Protein AF-D7LEY0-F1 (afdb_monomer)

Sequence (201 aa):
MKTLQQHVSEDVSTISQRNTRQKTSLNNLENSLPIPVDLIVEILSRLSVKSIARCRCVSKLWTSVLRRPDFTELFLTRSLARPQILVAYQTNGEFFFSSWPQPRSLEVNSSPVSINHLKRLPFSGPCKILGLVQGLVCLIDRRFLNGRTRTVPVICNPSTGESLSLSTMKTRRCNVISFFGYDPIEKQYKILSMSRPRYEI

Organism: Arabidopsis lyrata subsp. lyrata (NCBI:txid81972)

Nearest PDB structures (foldseek):
  1mol-assembly2_B  TM=5.873E-01  e=4.687E+00  Dioscoreophyllum cumminsii
  5lc6-assembly1_A  TM=5.569E-01  e=6.236E+00  Dioscoreophyllum cumminsii
  8jz1-assembly1_B  TM=5.298E-01  e=6.991E+00  Dioscoreophyllum cumminsii

InterPro domains:
  IPR001810 F-box domain [PF00646] (35-72)
  IPR001810 F-box domain [SM00256] (35-75)
  IPR013187 F-box associated beta-propeller, type 3 [PF08268] (85-197)
  IPR017451 F-box associated beta-propeller domain [TIGR01640] (133-196)
  IPR036047 F-box-like domain superfamily [SSF81383] (35-108)

Foldseek 3Di:
DDDDDDDDDDDDDDDDDDPPDPPDDPDPPDPDDDDDLVVLLVVLLPDAPVVLVVQCVVDPSSVVSSPDPVSVVSSLVVVVVFDKDWDWDDDPQKIWIKIWGDDPDPPVDDDPTDIDGFDMAHAPDDKDFQDADSQKTWIWGWDQDPNDTWTWIKIARRRVRDIDTDDIDPDDDFDKRKHWDADPVVRDIDIDIDTDDDDDD

Mean predicted aligned error: 13.9 Å

pLDDT: mean 74.33, std 19.72, range [28.12, 95.75]

Structure (mmCIF, N/CA/C/O backbone):
data_AF-D7LEY0-F1
#
_entry.id   AF-D7LEY0-F1
#
loop_
_atom_site.group_PDB
_atom_site.id
_atom_site.type_symbol
_atom_site.label_atom_id
_atom_site.label_alt_id
_atom_site.label_comp_id
_atom_site.label_asym_id
_atom_site.label_entity_id
_atom_site.label_seq_id
_atom_site.pdbx_PDB_ins_code
_atom_site.Cartn_x
_atom_site.Cartn_y
_atom_site.Cartn_z
_atom_site.occupancy
_atom_site.B_iso_or_equiv
_atom_site.auth_seq_id
_atom_site.auth_comp_id
_atom_site.auth_asym_id
_atom_site.auth_atom_id
_atom_site.pdbx_PDB_model_num
ATOM 1 N N . MET A 1 1 ? 29.281 -40.870 14.182 1.00 37.69 1 MET A N 1
ATOM 2 C CA . MET A 1 1 ? 29.320 -41.472 15.533 1.00 37.69 1 MET A CA 1
ATOM 3 C C . MET A 1 1 ? 30.746 -41.439 16.058 1.00 37.69 1 MET A C 1
ATOM 5 O O . MET A 1 1 ? 31.567 -42.197 15.561 1.00 37.69 1 MET A O 1
ATOM 9 N N . LYS A 1 2 ? 31.030 -40.545 17.009 1.00 32.81 2 LYS A N 1
ATOM 10 C CA . LYS A 1 2 ? 31.865 -40.760 18.205 1.00 32.81 2 LYS A CA 1
ATOM 11 C C . LYS A 1 2 ? 31.915 -39.441 18.978 1.00 32.81 2 LYS A C 1
ATOM 13 O O . LYS A 1 2 ? 32.363 -38.418 18.476 1.00 32.81 2 LYS A O 1
ATOM 18 N N . THR A 1 3 ? 31.320 -39.513 20.153 1.00 28.98 3 THR A N 1
ATOM 19 C CA . THR A 1 3 ? 31.181 -38.522 21.213 1.00 28.98 3 THR A CA 1
ATOM 20 C C . THR A 1 3 ? 32.475 -38.463 22.019 1.00 28.98 3 THR A C 1
ATOM 22 O O . THR A 1 3 ? 33.075 -39.509 22.252 1.00 28.98 3 THR A O 1
ATOM 25 N N . LEU A 1 4 ? 32.843 -37.290 22.535 1.00 31.25 4 LEU A N 1
ATOM 26 C CA . LEU A 1 4 ? 33.534 -37.214 23.822 1.00 31.25 4 LEU A CA 1
ATOM 27 C C . LEU A 1 4 ? 33.176 -35.896 24.519 1.00 31.25 4 LEU A C 1
ATOM 29 O O . LEU A 1 4 ? 33.514 -34.812 24.054 1.00 31.25 4 LEU A O 1
ATOM 33 N N . GLN A 1 5 ? 32.418 -36.032 25.604 1.00 28.12 5 GLN A N 1
ATOM 34 C CA . GLN A 1 5 ? 32.175 -35.007 26.613 1.00 28.12 5 GLN A CA 1
ATOM 35 C C . GLN A 1 5 ? 33.376 -34.945 27.562 1.00 28.12 5 GLN A C 1
ATOM 37 O O . GLN A 1 5 ? 33.968 -35.982 27.860 1.00 28.12 5 GLN A O 1
ATOM 42 N N . GLN A 1 6 ? 33.642 -33.768 28.127 1.00 31.19 6 GLN A N 1
ATOM 43 C CA . GLN A 1 6 ? 34.261 -33.653 29.444 1.00 31.19 6 GLN A CA 1
ATOM 44 C C . GLN A 1 6 ? 33.471 -32.671 30.322 1.00 31.19 6 GLN A C 1
ATOM 46 O O . GLN A 1 6 ? 33.060 -31.598 29.884 1.00 31.19 6 GLN A O 1
ATOM 51 N N . HIS A 1 7 ? 33.237 -33.161 31.540 1.00 29.42 7 HIS A N 1
ATOM 52 C CA . HIS A 1 7 ? 32.621 -32.588 32.742 1.00 29.42 7 HIS A CA 1
ATOM 53 C C . HIS A 1 7 ? 33.302 -31.266 33.175 1.00 29.42 7 HIS A C 1
ATOM 55 O O . HIS A 1 7 ? 34.512 -31.152 33.025 1.00 29.42 7 HIS A O 1
ATOM 61 N N . VAL A 1 8 ? 32.576 -30.191 33.525 1.00 28.39 8 VAL A N 1
ATOM 62 C CA . VAL A 1 8 ? 31.951 -29.809 34.828 1.00 28.39 8 VAL A CA 1
ATOM 63 C C . VAL A 1 8 ? 32.940 -29.403 35.934 1.00 28.39 8 VAL A C 1
ATOM 65 O O . VAL A 1 8 ? 33.713 -30.225 36.407 1.00 28.39 8 VAL A O 1
ATOM 68 N N . SER A 1 9 ? 32.783 -28.161 36.410 1.00 28.53 9 SER A N 1
ATOM 69 C CA . SER A 1 9 ? 32.752 -27.763 37.833 1.00 28.53 9 SER A CA 1
ATOM 70 C C . SER A 1 9 ? 31.949 -26.449 37.891 1.00 28.53 9 SER A C 1
ATOM 72 O O . SER A 1 9 ? 32.319 -25.486 37.228 1.00 28.53 9 SER A O 1
ATOM 74 N N . GLU A 1 10 ? 30.663 -26.499 38.245 1.00 29.03 10 GLU A N 1
ATOM 75 C CA . GLU A 1 10 ? 30.107 -26.128 39.561 1.00 29.03 10 GLU A CA 1
ATOM 76 C C . GLU A 1 10 ? 30.577 -24.767 40.084 1.00 29.03 10 GLU A C 1
ATOM 78 O O . GLU A 1 10 ? 31.673 -24.649 40.618 1.00 29.03 10 GLU A O 1
ATOM 83 N N . ASP A 1 11 ? 29.685 -23.775 39.993 1.00 29.30 11 ASP A N 1
ATOM 84 C CA . ASP A 1 11 ? 29.551 -22.779 41.050 1.00 29.30 11 ASP A CA 1
ATOM 85 C C . ASP A 1 11 ? 28.067 -22.461 41.273 1.00 29.30 11 ASP A C 1
ATOM 87 O O . ASP A 1 11 ? 27.306 -22.125 40.359 1.00 29.30 11 ASP A O 1
ATOM 91 N N . VAL A 1 12 ? 27.652 -22.669 42.518 1.00 33.19 12 VAL A N 1
ATOM 92 C CA . VAL A 1 12 ? 26.296 -22.527 43.035 1.00 33.19 12 VAL A CA 1
ATOM 93 C C . VAL A 1 12 ? 26.113 -21.091 43.510 1.00 33.19 12 VAL A C 1
ATOM 95 O O . VAL A 1 12 ? 26.845 -20.621 44.372 1.00 33.19 12 VAL A O 1
ATOM 98 N N . SER A 1 13 ? 25.072 -20.407 43.041 1.00 32.16 13 SER A N 1
ATOM 99 C CA . SER A 1 13 ? 24.440 -19.353 43.843 1.00 32.16 13 SER A CA 1
ATOM 100 C C . SER A 1 13 ? 22.944 -19.251 43.558 1.00 32.16 13 SER A C 1
ATOM 102 O O . SER A 1 13 ? 22.453 -18.697 42.578 1.00 32.16 13 SER A O 1
ATOM 104 N N . THR A 1 14 ? 22.224 -19.853 44.490 1.00 34.34 14 THR A N 1
ATOM 105 C CA . THR A 1 14 ? 20.804 -19.755 44.788 1.00 34.34 14 THR A CA 1
ATOM 106 C C . THR A 1 14 ? 20.373 -18.303 44.992 1.00 34.34 14 THR A C 1
ATOM 108 O O . THR A 1 14 ? 20.781 -17.713 45.984 1.00 34.34 14 THR A O 1
ATOM 111 N N . ILE A 1 15 ? 19.463 -17.760 44.172 1.00 35.16 15 ILE A N 1
ATOM 112 C CA . ILE A 1 15 ? 18.470 -16.783 44.658 1.00 35.16 15 ILE A CA 1
ATOM 113 C C . ILE A 1 15 ? 17.096 -17.097 44.063 1.00 35.16 15 ILE A C 1
ATOM 115 O O . ILE A 1 15 ? 16.812 -16.946 42.877 1.00 35.16 15 ILE A O 1
ATOM 119 N N . SER A 1 16 ? 16.238 -17.547 44.969 1.00 34.91 16 SER A N 1
ATOM 120 C CA . SER A 1 16 ? 14.794 -17.654 44.865 1.00 34.91 16 SER A CA 1
ATOM 121 C C . SER A 1 16 ? 14.131 -16.328 44.478 1.00 34.91 16 SER A C 1
ATOM 123 O O . SER A 1 16 ? 14.459 -15.305 45.067 1.00 34.91 16 SER A O 1
ATOM 125 N N . GLN A 1 17 ? 13.070 -16.364 43.672 1.00 35.94 17 GLN A N 1
ATOM 126 C CA . GLN A 1 17 ? 11.711 -16.134 44.185 1.00 35.94 17 GLN A CA 1
ATOM 127 C C . GLN A 1 17 ? 10.652 -16.251 43.084 1.00 35.94 17 GLN A C 1
ATOM 129 O O . GLN A 1 17 ? 10.801 -15.814 41.947 1.00 35.94 17 GLN A O 1
ATOM 134 N N . ARG A 1 18 ? 9.558 -16.897 43.485 1.00 34.41 18 ARG A N 1
ATOM 135 C CA . ARG A 1 18 ? 8.310 -17.101 42.756 1.00 34.41 18 ARG A CA 1
ATOM 136 C C . A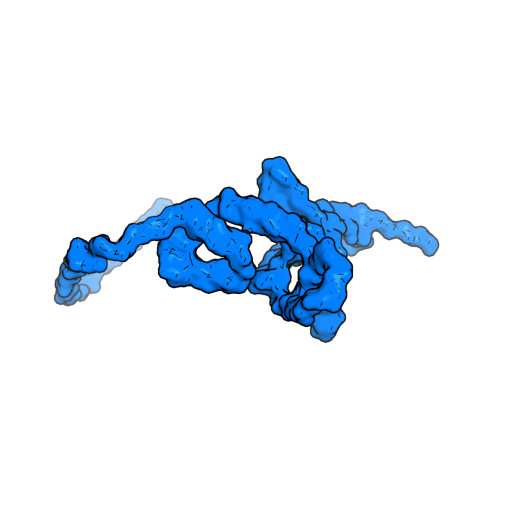RG A 1 18 ? 7.743 -15.764 42.272 1.00 34.41 18 ARG A C 1
ATOM 138 O O . ARG A 1 18 ? 7.343 -14.946 43.094 1.00 34.41 18 ARG A O 1
ATOM 145 N N . ASN A 1 19 ? 7.563 -15.603 40.963 1.00 34.31 19 ASN A N 1
ATOM 146 C CA . ASN A 1 19 ? 6.615 -14.614 40.453 1.00 34.31 19 ASN A CA 1
ATOM 147 C C . ASN A 1 19 ? 5.198 -15.173 40.599 1.00 34.31 19 ASN A C 1
ATOM 149 O O . ASN A 1 19 ? 4.645 -15.827 39.715 1.00 34.31 19 ASN A O 1
ATOM 153 N N . THR A 1 20 ? 4.637 -14.940 41.782 1.00 37.72 20 THR A N 1
ATOM 154 C CA . THR A 1 20 ? 3.225 -15.123 42.089 1.00 37.72 20 THR A CA 1
ATOM 155 C C . THR A 1 20 ? 2.396 -14.315 41.098 1.00 37.72 20 THR A C 1
ATOM 157 O O . THR A 1 20 ? 2.544 -13.102 40.967 1.00 37.72 20 THR A O 1
ATOM 160 N N . ARG A 1 21 ? 1.501 -15.010 40.397 1.00 50.09 21 ARG A N 1
ATOM 161 C CA . ARG A 1 21 ? 0.460 -14.442 39.542 1.00 50.09 21 ARG A CA 1
ATOM 162 C C . ARG A 1 21 ? -0.378 -13.480 40.392 1.00 50.09 21 ARG A C 1
ATOM 164 O O . ARG A 1 21 ? -1.215 -13.927 41.174 1.00 50.09 21 ARG A O 1
ATOM 171 N N . GLN A 1 22 ? -0.157 -12.172 40.269 1.00 37.47 22 GLN A N 1
ATOM 172 C CA . GLN A 1 22 ? -1.063 -11.196 40.865 1.00 37.47 22 GLN A CA 1
ATOM 173 C C . GLN A 1 22 ? -2.402 -11.281 40.127 1.00 37.47 22 GLN A C 1
ATOM 175 O O . GLN A 1 22 ? -2.551 -10.835 38.991 1.00 37.47 22 GLN A O 1
ATOM 180 N N . LYS A 1 23 ? -3.378 -11.910 40.787 1.00 43.50 23 LYS A N 1
ATOM 181 C CA . LYS A 1 23 ? -4.803 -11.724 40.523 1.00 43.50 23 LYS A CA 1
ATOM 182 C C . LYS A 1 23 ? -5.091 -10.255 40.826 1.00 43.50 23 LYS A C 1
ATOM 184 O O . LYS A 1 23 ? -5.233 -9.875 41.986 1.00 43.50 23 LYS A O 1
ATOM 189 N N . THR A 1 24 ? -5.101 -9.412 39.800 1.00 41.72 24 THR A N 1
ATOM 190 C CA . THR A 1 24 ? -5.603 -8.049 39.945 1.00 41.72 24 THR A CA 1
ATOM 191 C C . THR A 1 24 ? -7.087 -8.154 40.286 1.00 41.72 24 THR A C 1
ATOM 193 O O . THR A 1 24 ? -7.872 -8.712 39.523 1.00 41.72 24 THR A O 1
ATOM 196 N N . SER A 1 25 ? -7.411 -7.703 41.495 1.00 37.62 25 SER A N 1
ATOM 197 C CA . SER A 1 25 ? -8.747 -7.546 42.065 1.00 37.62 25 SER A CA 1
ATOM 198 C C . SER A 1 25 ? -9.766 -7.048 41.028 1.00 37.62 25 SER A C 1
ATOM 200 O O . SER A 1 25 ? -9.609 -5.971 40.453 1.00 37.62 25 SER A O 1
ATOM 202 N N . LEU A 1 26 ? -10.803 -7.855 40.794 1.00 47.31 26 LEU A N 1
ATOM 203 C CA . LEU A 1 26 ? -11.953 -7.595 39.924 1.00 47.31 26 LEU A CA 1
ATOM 204 C C . LEU A 1 26 ? -12.995 -6.701 40.619 1.00 47.31 26 LEU A C 1
ATOM 206 O O . LEU A 1 26 ? -14.159 -7.059 40.648 1.00 47.31 26 LEU A O 1
ATOM 210 N N . ASN A 1 27 ? -12.620 -5.556 41.193 1.00 42.72 27 ASN A N 1
ATOM 211 C CA . ASN A 1 27 ? -13.582 -4.764 41.982 1.00 42.72 27 ASN A CA 1
ATOM 212 C C . ASN A 1 27 ? -13.762 -3.308 41.510 1.00 42.72 27 ASN A C 1
ATOM 214 O O . ASN A 1 27 ? -14.190 -2.480 42.297 1.00 42.72 27 ASN A O 1
ATOM 218 N N . ASN A 1 28 ? -13.471 -2.976 40.243 1.00 44.56 28 ASN A N 1
ATOM 219 C CA . ASN A 1 28 ? -13.733 -1.631 39.683 1.00 44.56 28 ASN A CA 1
ATOM 220 C C . ASN A 1 28 ? -14.295 -1.635 38.238 1.00 44.56 28 ASN A C 1
ATOM 222 O O . ASN A 1 28 ? -14.180 -0.639 37.528 1.00 44.56 28 ASN A O 1
ATOM 226 N N . LEU A 1 29 ? -14.899 -2.737 37.772 1.00 49.03 29 LEU A N 1
ATOM 227 C CA . LEU A 1 29 ? -15.457 -2.863 36.410 1.00 49.03 29 LEU A CA 1
ATOM 228 C C . LEU A 1 29 ? -16.988 -3.012 36.417 1.00 49.03 29 LEU A C 1
ATOM 230 O O . LEU A 1 29 ? -17.522 -3.867 35.725 1.00 49.03 29 LEU A O 1
ATOM 234 N N . GLU A 1 30 ? -17.712 -2.215 37.202 1.00 49.03 30 GLU A N 1
ATOM 235 C CA . GLU A 1 30 ? -19.182 -2.340 37.257 1.00 49.03 30 GLU A CA 1
ATOM 236 C C . GLU A 1 30 ? -19.965 -1.248 36.518 1.00 49.03 30 GLU A C 1
ATOM 238 O O . GLU A 1 30 ? -21.183 -1.274 36.563 1.00 49.03 30 GLU A O 1
ATOM 243 N N . ASN A 1 31 ? -19.334 -0.339 35.759 1.00 52.50 31 ASN A N 1
ATOM 244 C CA . ASN A 1 31 ? -20.087 0.719 35.051 1.00 52.50 31 ASN A CA 1
ATOM 245 C C . ASN A 1 31 ? -19.679 0.991 33.592 1.00 52.50 31 ASN A C 1
ATOM 247 O O . ASN A 1 31 ? -20.030 2.025 33.032 1.00 52.50 31 ASN A O 1
ATOM 251 N N . SER A 1 32 ? -18.969 0.076 32.933 1.00 61.44 32 SER A N 1
ATOM 252 C CA . SER A 1 32 ? -18.705 0.186 31.492 1.00 61.44 32 SER A CA 1
ATOM 253 C C . SER A 1 32 ? -19.126 -1.103 30.809 1.00 61.44 32 SER A C 1
ATOM 255 O O . SER A 1 32 ? -18.377 -2.081 30.788 1.00 61.44 32 SER A O 1
ATOM 257 N N . LEU A 1 33 ? -20.351 -1.120 30.274 1.00 70.88 33 LEU A N 1
ATOM 258 C CA . LEU A 1 33 ? -20.733 -2.149 29.314 1.00 70.88 33 LEU A CA 1
ATOM 259 C C . LEU A 1 33 ? -19.740 -2.072 28.143 1.00 70.88 33 LEU A C 1
ATOM 261 O O . LEU A 1 33 ? -19.572 -0.997 27.557 1.00 70.88 33 LEU A O 1
ATOM 265 N N . PRO A 1 34 ? -19.048 -3.171 27.802 1.00 81.50 34 PRO A N 1
ATOM 266 C CA . PRO A 1 34 ? -18.087 -3.151 26.715 1.00 81.50 34 PRO A CA 1
ATOM 267 C C . PRO A 1 34 ? -18.810 -2.824 25.406 1.00 81.50 34 PRO A C 1
ATOM 269 O O . PRO A 1 34 ? -19.849 -3.408 25.101 1.00 81.50 34 PRO A O 1
ATOM 272 N N . ILE A 1 35 ? -18.249 -1.896 24.626 1.00 86.00 35 ILE A N 1
ATOM 273 C CA . ILE A 1 35 ? -18.780 -1.536 23.305 1.00 86.00 35 ILE A CA 1
ATOM 274 C C . ILE A 1 35 ? -18.901 -2.822 22.464 1.00 86.00 35 ILE A C 1
ATOM 276 O O . ILE A 1 35 ? -17.892 -3.519 22.298 1.00 86.00 35 ILE A O 1
ATOM 280 N N . PRO A 1 36 ? -20.091 -3.136 21.916 1.00 92.81 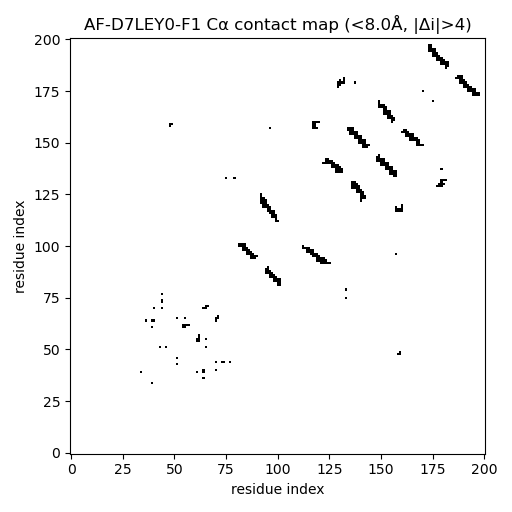36 PRO A N 1
ATOM 281 C CA . PRO A 1 36 ? -20.277 -4.267 21.017 1.00 92.81 36 PRO A CA 1
ATOM 282 C C . PRO A 1 36 ? -19.264 -4.271 19.869 1.00 92.81 36 PRO A C 1
ATOM 284 O O . PRO A 1 36 ? -18.936 -3.228 19.298 1.00 92.81 36 PRO A O 1
ATOM 287 N N . VAL A 1 37 ? -18.785 -5.460 19.496 1.00 93.25 37 VAL A N 1
ATOM 288 C CA . VAL A 1 37 ? -17.756 -5.623 18.455 1.00 93.25 37 VAL A CA 1
ATOM 289 C C . VAL A 1 37 ? -18.193 -5.018 17.120 1.00 93.25 37 VAL A C 1
ATOM 291 O O . VAL A 1 37 ? -17.372 -4.406 16.437 1.00 93.25 37 VAL A O 1
ATOM 294 N N . ASP A 1 38 ? -19.475 -5.121 16.777 1.00 92.50 38 ASP A N 1
ATOM 295 C CA . ASP A 1 38 ? -20.017 -4.586 15.524 1.00 92.50 38 ASP A CA 1
ATOM 296 C C . ASP A 1 38 ? -19.939 -3.056 15.472 1.00 92.50 38 ASP A C 1
ATOM 298 O O . ASP A 1 38 ? -19.585 -2.485 14.440 1.00 92.50 38 ASP A O 1
ATOM 302 N N . LEU A 1 39 ? -20.142 -2.382 16.611 1.00 93.75 39 LEU A N 1
ATOM 303 C CA . LEU A 1 39 ? -19.953 -0.934 16.709 1.00 93.75 39 LEU A CA 1
ATOM 304 C C . LEU A 1 39 ? -18.474 -0.554 16.595 1.00 93.75 39 LEU A C 1
ATOM 306 O O . LEU A 1 39 ? -18.146 0.441 15.953 1.00 93.75 39 LEU A O 1
ATOM 310 N N . ILE A 1 40 ? -17.558 -1.355 17.152 1.00 94.50 40 ILE A N 1
ATOM 311 C CA . ILE A 1 40 ? -16.112 -1.141 16.972 1.00 94.50 40 ILE A CA 1
ATOM 312 C C . ILE A 1 40 ? -15.741 -1.251 15.486 1.00 94.50 40 ILE A C 1
ATOM 314 O O . ILE A 1 40 ? -15.018 -0.394 14.974 1.00 94.50 40 ILE A O 1
ATOM 318 N N . VAL A 1 41 ? -16.250 -2.269 14.781 1.00 95.25 41 VAL A N 1
ATOM 319 C CA . VAL A 1 41 ? -16.064 -2.442 13.329 1.00 95.25 41 VAL A CA 1
ATOM 320 C C . VAL A 1 41 ? -16.606 -1.231 12.571 1.00 95.25 41 VAL A C 1
ATOM 322 O O . VAL A 1 41 ? -15.908 -0.675 11.717 1.00 95.25 41 VAL A O 1
ATOM 325 N N . GLU A 1 42 ? -17.816 -0.778 12.901 1.00 94.00 42 GLU A N 1
ATOM 326 C CA . GLU A 1 42 ? -18.433 0.369 12.247 1.00 94.00 42 GLU A CA 1
ATOM 327 C C . GLU A 1 42 ? -17.609 1.647 12.446 1.00 94.00 42 GLU A C 1
ATOM 329 O O . GLU A 1 42 ? -17.287 2.317 11.459 1.00 94.00 42 GLU A O 1
ATOM 334 N N . ILE A 1 43 ? -17.210 1.948 13.686 1.00 93.62 43 ILE A N 1
ATOM 335 C CA . ILE A 1 43 ? -16.374 3.105 14.028 1.00 93.62 43 ILE A CA 1
ATOM 336 C C . ILE A 1 43 ? -15.064 3.045 13.241 1.00 93.62 43 ILE A C 1
ATOM 338 O O . ILE A 1 43 ? -14.746 3.971 12.494 1.00 93.62 43 ILE A O 1
ATOM 342 N N . LEU A 1 44 ? -14.327 1.937 13.351 1.00 94.19 44 LEU A N 1
ATOM 343 C CA . LEU A 1 44 ? -13.027 1.764 12.703 1.00 94.19 44 LEU A CA 1
ATOM 344 C C . LEU A 1 44 ? -13.111 1.881 11.179 1.00 94.19 44 LEU A C 1
ATOM 346 O O . LEU A 1 44 ? -12.234 2.482 10.564 1.00 94.19 44 LEU A O 1
ATOM 350 N N . SER A 1 45 ? -14.177 1.367 10.561 1.00 92.00 45 SER A N 1
ATOM 351 C CA . SER A 1 45 ? -14.351 1.392 9.101 1.00 92.00 45 SER A CA 1
ATOM 352 C C . SER A 1 45 ? -14.606 2.793 8.518 1.00 92.00 45 SER A C 1
ATOM 354 O O . SER A 1 45 ? -14.502 2.988 7.303 1.00 92.00 45 SER A O 1
ATOM 356 N N . ARG A 1 46 ? -14.941 3.774 9.368 1.00 89.25 46 ARG A N 1
ATOM 357 C CA . ARG A 1 46 ? -15.139 5.185 8.991 1.00 89.25 46 ARG A CA 1
ATOM 358 C C . ARG A 1 46 ? -13.871 6.029 9.166 1.00 89.25 46 ARG A C 1
ATOM 360 O O . ARG A 1 46 ? -13.834 7.168 8.707 1.00 89.25 46 ARG A O 1
ATOM 367 N N . LEU A 1 47 ? -12.836 5.493 9.813 1.00 89.44 47 LEU A N 1
ATOM 368 C CA . LEU A 1 47 ? -11.601 6.215 10.105 1.00 89.44 47 LEU A CA 1
ATOM 369 C C . LEU A 1 47 ? -10.609 6.198 8.933 1.00 89.44 47 LEU A C 1
ATOM 371 O O . LEU A 1 47 ? -10.626 5.324 8.069 1.00 89.44 47 LEU A O 1
ATOM 375 N N . SER A 1 48 ? -9.688 7.166 8.932 1.00 84.88 48 SER A N 1
ATOM 376 C CA . SER A 1 48 ? -8.540 7.162 8.018 1.00 84.88 48 SER A CA 1
ATOM 377 C C . SER A 1 48 ? -7.556 6.032 8.355 1.00 84.88 48 SER A C 1
ATOM 379 O O . SER A 1 48 ? -7.455 5.613 9.510 1.00 84.88 48 SER A O 1
ATOM 381 N N . VAL A 1 49 ? -6.740 5.608 7.382 1.00 84.12 49 VAL A N 1
ATOM 382 C CA . VAL A 1 49 ? -5.679 4.597 7.589 1.00 84.12 49 VAL A CA 1
ATOM 383 C C . VAL A 1 49 ? -4.721 4.998 8.723 1.00 84.12 49 VAL A C 1
ATOM 385 O O . VAL A 1 49 ? -4.338 4.163 9.540 1.00 84.12 49 VAL A O 1
ATOM 388 N N . LYS A 1 50 ? -4.375 6.291 8.830 1.00 83.88 50 LYS A N 1
ATOM 389 C CA . LYS A 1 50 ? -3.505 6.814 9.901 1.00 83.88 50 LYS A CA 1
ATOM 390 C C . LYS A 1 50 ? -4.153 6.671 11.279 1.00 83.88 50 LYS A C 1
ATOM 392 O O . LYS A 1 50 ? -3.486 6.277 12.234 1.00 83.88 50 LYS A O 1
ATOM 397 N N . SER A 1 51 ? -5.445 6.977 11.384 1.00 90.19 51 SER A N 1
ATOM 398 C CA . SER A 1 51 ? -6.203 6.825 12.629 1.00 90.19 51 SER A CA 1
ATOM 399 C C . SER A 1 51 ? -6.326 5.350 13.016 1.00 90.19 51 SER A C 1
ATOM 401 O O . SER A 1 51 ? -6.041 5.000 14.157 1.00 90.19 51 SER A O 1
ATOM 403 N N . ILE A 1 52 ? -6.632 4.474 12.053 1.00 91.56 52 ILE A N 1
ATOM 404 C CA . IL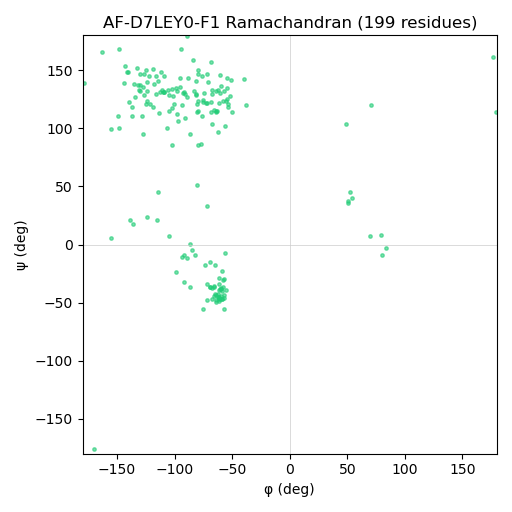E A 1 52 ? -6.686 3.017 12.247 1.00 91.56 52 ILE A CA 1
ATOM 405 C C . ILE A 1 52 ? -5.354 2.472 12.776 1.00 91.56 52 ILE A C 1
ATOM 407 O O . ILE A 1 52 ? -5.339 1.674 13.714 1.00 91.56 52 ILE A O 1
ATOM 411 N N . ALA A 1 53 ? -4.225 2.927 12.227 1.00 88.81 53 ALA A N 1
ATOM 412 C CA . ALA A 1 53 ? -2.909 2.508 12.701 1.00 88.81 53 ALA A CA 1
ATOM 413 C C . ALA A 1 53 ? -2.694 2.847 14.188 1.00 88.81 53 ALA A C 1
ATOM 415 O O . ALA A 1 53 ? -2.186 2.011 14.933 1.00 88.81 53 ALA A O 1
ATOM 416 N N . ARG A 1 54 ? -3.143 4.028 14.639 1.00 93.06 54 ARG A N 1
ATOM 417 C CA . ARG A 1 54 ? -3.098 4.437 16.056 1.00 93.06 54 ARG A CA 1
ATOM 418 C C . ARG A 1 54 ? -4.067 3.632 16.924 1.00 93.06 54 ARG A C 1
ATOM 420 O O . ARG A 1 54 ? -3.720 3.273 18.044 1.00 93.06 54 ARG A O 1
ATOM 427 N N . CYS A 1 55 ? -5.245 3.292 16.398 1.00 94.19 55 CYS A N 1
ATOM 428 C CA . CYS A 1 55 ? -6.254 2.490 17.095 1.00 94.19 55 CYS A CA 1
ATOM 429 C C . CYS A 1 55 ? -5.752 1.100 17.518 1.00 94.19 55 CYS A C 1
ATOM 431 O O . CYS A 1 55 ? -6.266 0.531 18.480 1.00 94.19 55 CYS A O 1
ATOM 433 N N . ARG A 1 56 ? -4.707 0.567 16.869 1.00 92.44 56 ARG A N 1
ATOM 434 C CA . ARG A 1 56 ? -4.040 -0.673 17.305 1.00 92.44 56 ARG A CA 1
ATOM 435 C C . ARG A 1 56 ? -3.496 -0.566 18.737 1.00 92.44 56 ARG A C 1
ATOM 437 O O . ARG A 1 56 ? -3.481 -1.556 19.463 1.00 92.44 56 ARG A O 1
ATOM 444 N N . CYS A 1 57 ? -3.108 0.626 19.179 1.00 94.44 57 CYS A N 1
ATOM 445 C CA . CYS A 1 57 ? -2.571 0.845 20.521 1.00 94.44 57 CYS A CA 1
ATOM 446 C C . CYS A 1 57 ? -3.652 0.992 21.605 1.00 94.44 57 CYS A C 1
ATOM 448 O O . CYS A 1 57 ? -3.312 1.009 22.781 1.00 94.44 57 CYS A O 1
ATOM 450 N N . VAL A 1 58 ? -4.937 1.097 21.237 1.00 93.00 58 VAL A N 1
ATOM 451 C CA . VAL A 1 58 ? -6.029 1.367 22.191 1.00 93.00 58 VAL A CA 1
ATOM 452 C C . VAL A 1 58 ? -6.324 0.152 23.071 1.00 93.00 58 VAL A C 1
ATOM 454 O O . VAL A 1 58 ? -6.452 0.279 24.283 1.00 93.00 58 VAL A O 1
ATOM 457 N N . SER A 1 59 ? -6.453 -1.039 22.477 1.00 93.31 59 SER A N 1
ATOM 458 C CA . SER A 1 59 ? -6.678 -2.280 23.227 1.00 93.31 59 SER A CA 1
ATOM 459 C C . SER A 1 59 ? -6.384 -3.531 22.393 1.00 93.31 59 SER A C 1
ATOM 461 O O . SER A 1 59 ? -6.319 -3.491 21.159 1.00 93.31 59 SER A O 1
ATOM 463 N N . LYS A 1 60 ? -6.278 -4.685 23.071 1.00 93.12 60 LYS A N 1
ATOM 464 C CA . LYS A 1 60 ? -6.161 -6.001 22.417 1.00 93.12 60 LYS A CA 1
ATOM 465 C C . LYS A 1 60 ? -7.368 -6.313 21.527 1.00 93.12 60 LYS A C 1
ATOM 467 O O . LYS A 1 60 ? -7.181 -6.871 20.449 1.00 93.12 60 LYS A O 1
ATOM 472 N N . LEU A 1 61 ? -8.577 -5.924 21.949 1.00 93.62 61 LEU A N 1
ATOM 473 C CA . LEU A 1 61 ? -9.807 -6.136 21.181 1.00 93.62 61 LEU A CA 1
ATOM 474 C C . LEU A 1 61 ? -9.775 -5.358 19.863 1.00 93.62 61 LEU A C 1
ATOM 476 O O . LEU A 1 61 ? -9.981 -5.943 18.806 1.00 93.62 61 LEU A O 1
ATOM 480 N N . TRP A 1 62 ? -9.434 -4.069 19.908 1.00 94.94 62 TRP A N 1
ATOM 481 C CA . TRP A 1 62 ? -9.346 -3.227 18.712 1.00 94.94 62 TRP A CA 1
ATOM 482 C C . TRP A 1 62 ? -8.269 -3.735 17.746 1.00 94.94 62 TRP A C 1
ATOM 484 O O . TRP A 1 62 ? -8.511 -3.850 16.548 1.00 94.94 62 TRP A O 1
ATOM 494 N N . THR A 1 63 ? -7.106 -4.137 18.267 1.00 95.50 63 THR A N 1
ATOM 495 C CA . THR A 1 63 ? -6.065 -4.792 17.460 1.00 95.50 63 THR A CA 1
ATOM 496 C C . THR A 1 63 ? -6.539 -6.109 16.836 1.00 95.50 63 THR A C 1
ATOM 498 O O . THR A 1 63 ? -6.183 -6.390 15.693 1.00 95.50 63 THR A O 1
ATOM 501 N N . SER A 1 64 ? -7.318 -6.919 17.558 1.00 95.44 64 SER A N 1
ATOM 502 C CA . SER A 1 64 ? -7.895 -8.162 17.029 1.00 95.44 64 SER A CA 1
ATOM 503 C C . SER A 1 64 ? -8.873 -7.874 15.889 1.00 95.44 64 SER A C 1
ATOM 505 O O . SER A 1 64 ? -8.739 -8.447 14.811 1.00 95.44 64 SER A O 1
ATOM 507 N N . VAL A 1 65 ? -9.784 -6.911 16.082 1.00 95.75 65 VAL A N 1
ATOM 508 C CA . VAL A 1 65 ? -10.762 -6.498 15.065 1.00 95.75 65 VAL A CA 1
ATOM 509 C C . VAL A 1 65 ? -10.071 -6.042 13.779 1.00 95.75 65 VAL A C 1
ATOM 511 O O . VAL A 1 65 ? -10.420 -6.507 12.699 1.00 95.75 65 VAL A O 1
ATOM 514 N N . LEU A 1 66 ? -9.034 -5.209 13.897 1.00 95.12 66 LEU A N 1
ATOM 515 C CA . LEU A 1 66 ? -8.271 -4.693 12.756 1.00 95.12 66 LEU A CA 1
ATOM 516 C C . LEU A 1 66 ? -7.501 -5.760 11.966 1.00 95.12 66 LEU A C 1
ATOM 518 O O . LEU A 1 66 ? -7.081 -5.489 10.845 1.00 95.12 66 LEU A O 1
ATOM 522 N N . ARG A 1 67 ? -7.281 -6.950 12.536 1.00 93.94 67 ARG A N 1
ATOM 523 C CA . ARG A 1 67 ? -6.614 -8.071 11.855 1.00 93.94 67 ARG A CA 1
ATOM 524 C C . ARG A 1 67 ? -7.584 -9.009 11.147 1.00 93.94 67 ARG A C 1
ATOM 526 O O . ARG A 1 67 ? -7.125 -9.906 10.442 1.00 93.94 67 ARG A O 1
ATOM 533 N N . ARG A 1 68 ? -8.896 -8.851 11.343 1.00 94.75 68 ARG A N 1
ATOM 534 C CA . ARG A 1 68 ? -9.864 -9.755 10.729 1.00 94.75 68 ARG A CA 1
ATOM 535 C C . ARG A 1 68 ? -9.945 -9.524 9.206 1.00 94.75 68 ARG A C 1
ATOM 537 O O . ARG A 1 68 ? -9.940 -8.369 8.758 1.00 94.75 68 ARG A O 1
ATOM 544 N N . PRO A 1 69 ? -10.052 -10.594 8.397 1.00 91.56 69 PRO A N 1
ATOM 545 C CA . PRO A 1 69 ? -10.208 -10.471 6.948 1.00 91.56 69 PRO A CA 1
ATOM 546 C C . PRO A 1 69 ? -11.476 -9.718 6.526 1.00 91.56 69 PRO A C 1
ATOM 548 O O . PRO A 1 69 ? -11.428 -8.912 5.604 1.00 91.56 69 PRO A O 1
ATOM 551 N N . ASP A 1 70 ? -12.589 -9.923 7.230 1.00 93.12 70 ASP A N 1
ATOM 552 C CA . ASP A 1 70 ? -13.873 -9.277 6.940 1.00 93.12 70 ASP A CA 1
ATOM 553 C C . ASP A 1 70 ? -13.846 -7.762 7.197 1.00 93.12 70 ASP A C 1
ATOM 555 O O . ASP A 1 70 ? -14.380 -6.992 6.402 1.00 93.12 70 ASP A O 1
ATOM 559 N N . PHE A 1 71 ? -13.142 -7.306 8.240 1.00 94.44 71 PHE A N 1
ATOM 560 C CA . PHE A 1 71 ? -12.869 -5.880 8.434 1.00 94.44 71 PHE A CA 1
ATOM 561 C C . PHE A 1 71 ? -12.084 -5.301 7.250 1.00 94.44 71 PHE A C 1
ATOM 563 O O . PHE A 1 71 ? -12.407 -4.217 6.763 1.00 94.44 71 PHE A O 1
ATOM 570 N N . THR A 1 72 ? -11.063 -6.024 6.779 1.00 90.62 72 THR A N 1
ATOM 571 C CA . THR A 1 72 ? -10.239 -5.594 5.638 1.00 90.62 72 THR A CA 1
ATOM 572 C C . THR A 1 72 ? -11.085 -5.458 4.373 1.00 90.62 72 THR A C 1
ATOM 574 O O . THR A 1 72 ? -11.015 -4.435 3.694 1.00 90.62 72 THR A O 1
ATOM 577 N N . GLU A 1 73 ? -11.928 -6.446 4.087 1.00 90.81 73 GLU A N 1
ATOM 578 C CA . GLU A 1 73 ? -12.829 -6.448 2.933 1.00 90.81 73 GLU A CA 1
ATOM 579 C C . GLU A 1 73 ? -13.876 -5.329 3.016 1.00 90.81 73 GLU A C 1
ATOM 581 O O . GLU A 1 73 ? -14.074 -4.589 2.047 1.00 90.81 73 GLU A O 1
ATOM 586 N N . LEU A 1 74 ? -14.480 -5.123 4.191 1.00 93.00 74 LEU A N 1
ATOM 587 C CA . LEU A 1 74 ? -15.413 -4.025 4.442 1.00 93.00 74 LEU A CA 1
ATOM 588 C C . LEU A 1 74 ? -14.737 -2.663 4.241 1.00 93.00 74 LEU A C 1
ATOM 590 O O . LEU A 1 74 ? -15.284 -1.780 3.577 1.00 93.00 74 LEU A O 1
ATOM 594 N N . PHE A 1 75 ? -13.540 -2.482 4.802 1.00 90.44 75 PHE A N 1
ATOM 595 C CA . PHE A 1 75 ? -12.779 -1.244 4.676 1.00 90.44 75 PHE A CA 1
ATOM 596 C C . PHE A 1 75 ? -12.414 -0.957 3.214 1.00 90.44 75 PHE A C 1
ATOM 598 O O . PHE A 1 75 ? -12.626 0.163 2.742 1.00 90.44 75 PHE A O 1
ATOM 605 N N . LEU A 1 76 ? -11.934 -1.966 2.478 1.00 87.56 76 LEU A N 1
ATOM 606 C CA . LEU A 1 76 ? -11.627 -1.856 1.050 1.00 87.56 76 LEU A CA 1
ATOM 607 C C . LEU A 1 76 ? -12.876 -1.519 0.235 1.00 87.56 76 LEU A C 1
ATOM 609 O O . LEU A 1 76 ? -12.842 -0.570 -0.542 1.00 87.56 76 LEU A O 1
ATOM 613 N N . THR A 1 77 ? -13.994 -2.206 0.468 1.00 90.31 77 THR A N 1
ATOM 614 C CA . THR A 1 77 ? -15.271 -1.952 -0.221 1.00 90.31 77 THR A CA 1
ATOM 615 C C . THR A 1 77 ? -15.746 -0.515 -0.003 1.00 90.31 77 THR A C 1
ATOM 617 O O . THR A 1 77 ? -16.061 0.201 -0.956 1.00 90.31 77 THR A O 1
ATOM 620 N N . ARG A 1 78 ? -15.724 -0.030 1.247 1.00 88.38 78 ARG A N 1
ATOM 621 C CA . ARG A 1 78 ? -16.092 1.361 1.567 1.00 88.38 78 ARG A CA 1
ATOM 622 C C . ARG A 1 78 ? -15.118 2.374 0.961 1.00 88.38 78 ARG A C 1
ATOM 624 O O . ARG A 1 78 ? -15.543 3.468 0.590 1.00 88.38 78 ARG A O 1
ATOM 631 N N . SER A 1 79 ? -13.830 2.039 0.896 1.00 84.12 79 SER A N 1
ATOM 632 C CA . SER A 1 79 ? -12.807 2.879 0.273 1.00 84.12 79 SER A CA 1
ATOM 633 C C . SER A 1 79 ? -13.014 2.978 -1.239 1.00 84.12 79 SER A C 1
ATOM 635 O O . SER A 1 79 ? -13.061 4.083 -1.764 1.00 84.12 79 SER A O 1
ATOM 637 N N . LEU A 1 80 ? -13.242 1.851 -1.923 1.00 84.25 80 LEU A N 1
ATOM 638 C CA . LEU A 1 80 ? -13.506 1.791 -3.366 1.00 84.25 80 LEU A CA 1
ATOM 639 C C . LEU A 1 80 ? -14.775 2.548 -3.756 1.00 84.25 80 LEU A C 1
ATOM 641 O O . LEU A 1 80 ? -14.808 3.189 -4.802 1.00 84.25 80 LEU A O 1
ATOM 645 N N . ALA A 1 81 ? -15.791 2.547 -2.890 1.00 87.19 81 ALA A N 1
ATOM 646 C CA . ALA A 1 81 ? -16.982 3.352 -3.113 1.00 87.19 81 ALA A CA 1
ATOM 647 C C . ALA A 1 81 ? -16.665 4.858 -3.159 1.00 87.19 81 ALA A C 1
ATOM 649 O O . ALA A 1 81 ? -17.398 5.597 -3.811 1.00 87.19 81 ALA A O 1
ATOM 650 N N . ARG A 1 82 ? -15.612 5.332 -2.469 1.00 82.75 82 ARG A N 1
ATOM 651 C CA . ARG A 1 82 ? -15.166 6.739 -2.383 1.00 82.75 82 ARG A CA 1
ATOM 652 C C . ARG A 1 82 ? -13.949 6.977 -3.289 1.00 82.75 82 ARG A C 1
ATOM 654 O O . ARG A 1 82 ? -12.821 6.925 -2.792 1.00 82.75 82 ARG A O 1
ATOM 661 N N . PRO A 1 83 ? -14.146 7.267 -4.588 1.00 78.19 83 PRO A N 1
ATOM 662 C CA . PRO A 1 83 ? -13.028 7.467 -5.495 1.00 78.19 83 PRO A CA 1
ATOM 663 C C . PRO A 1 83 ? -12.137 8.622 -5.024 1.00 78.19 83 PRO A C 1
ATOM 665 O O . PRO A 1 83 ? -12.603 9.678 -4.586 1.00 78.19 83 PRO A O 1
ATOM 668 N N . GLN A 1 84 ? -10.831 8.387 -5.095 1.00 80.69 84 GLN A N 1
ATOM 669 C CA . GLN A 1 84 ? -9.800 9.384 -4.851 1.00 80.69 84 GLN A CA 1
ATOM 670 C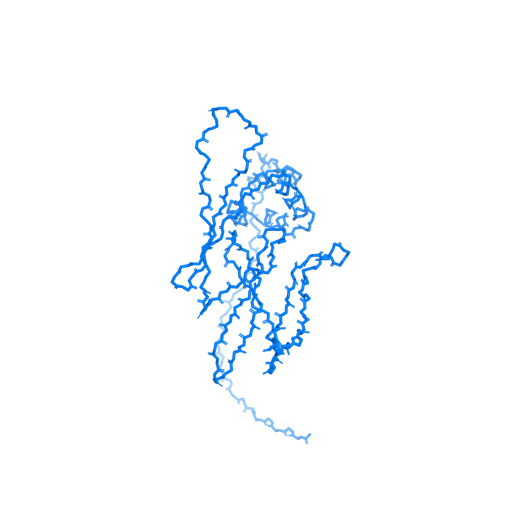 C . GLN A 1 84 ? -8.901 9.455 -6.076 1.00 80.69 84 GLN A C 1
ATOM 672 O O . GLN A 1 84 ? -8.540 8.432 -6.656 1.00 80.69 84 GLN A O 1
ATOM 677 N N . ILE A 1 85 ? -8.509 10.668 -6.432 1.00 84.12 85 ILE A N 1
ATOM 678 C CA . ILE A 1 85 ? -7.474 10.917 -7.423 1.00 84.12 85 ILE A CA 1
ATOM 679 C C . ILE A 1 85 ? -6.135 10.728 -6.717 1.00 84.12 85 ILE A C 1
ATOM 681 O O . ILE A 1 85 ? -5.858 11.407 -5.729 1.00 84.12 85 ILE A O 1
ATOM 685 N N . LEU A 1 86 ? -5.310 9.805 -7.210 1.00 84.81 86 LEU A N 1
ATOM 686 C CA . LEU A 1 86 ? -3.926 9.656 -6.773 1.00 84.81 86 LEU A CA 1
ATOM 687 C C . LEU A 1 86 ? -3.013 10.314 -7.805 1.00 84.81 86 LEU A C 1
ATOM 689 O O . LEU A 1 86 ? -2.981 9.906 -8.963 1.00 84.81 86 LEU A O 1
ATOM 693 N N . VAL A 1 87 ? -2.241 11.298 -7.363 1.00 85.25 87 VAL A N 1
ATOM 694 C CA . VAL A 1 87 ? -1.180 11.919 -8.150 1.00 85.25 87 VAL A CA 1
ATOM 695 C C . VAL A 1 87 ? 0.146 11.335 -7.691 1.00 85.25 87 VAL A C 1
ATOM 697 O O . VAL A 1 87 ? 0.453 11.330 -6.498 1.00 85.25 87 VAL A O 1
ATOM 700 N N . ALA A 1 88 ? 0.926 10.844 -8.648 1.00 85.19 88 ALA A N 1
ATOM 701 C CA . ALA A 1 88 ? 2.271 10.346 -8.425 1.00 85.19 88 ALA A CA 1
ATOM 702 C C . ALA A 1 88 ? 3.241 11.095 -9.336 1.00 85.19 88 ALA A C 1
ATOM 704 O O . ALA A 1 88 ? 2.986 11.230 -10.533 1.00 85.19 88 ALA A O 1
ATOM 705 N N . TYR A 1 89 ? 4.352 11.566 -8.782 1.00 84.06 89 TYR A N 1
ATOM 706 C CA . TYR A 1 89 ? 5.404 12.223 -9.552 1.00 84.06 89 TYR A CA 1
ATOM 707 C C . TYR A 1 89 ? 6.782 11.865 -8.998 1.00 84.06 89 TYR A C 1
ATOM 709 O O . TYR A 1 89 ? 6.929 11.529 -7.821 1.00 84.06 89 TYR A O 1
ATOM 717 N N . GLN A 1 90 ? 7.788 11.924 -9.869 1.00 82.38 90 GLN A N 1
ATOM 718 C CA . GLN A 1 90 ? 9.178 11.653 -9.527 1.00 82.38 90 GLN A CA 1
ATOM 719 C C . GLN A 1 90 ? 9.982 12.952 -9.577 1.00 82.38 90 GLN A C 1
ATOM 721 O O . GLN A 1 90 ? 9.921 13.675 -10.568 1.00 82.38 90 GLN A O 1
ATOM 726 N N . THR A 1 91 ? 10.759 13.233 -8.533 1.00 82.50 91 THR A N 1
ATOM 727 C CA . THR A 1 91 ? 11.748 14.320 -8.535 1.00 82.50 91 THR A CA 1
ATOM 728 C C . THR A 1 91 ? 12.982 13.907 -7.739 1.00 82.50 91 THR A C 1
ATOM 730 O O . THR A 1 91 ? 12.859 13.241 -6.714 1.00 82.50 91 THR A O 1
ATOM 733 N N . ASN A 1 92 ? 14.178 14.241 -8.233 1.00 80.50 92 ASN A N 1
ATOM 734 C CA . ASN A 1 92 ? 15.466 13.914 -7.602 1.00 80.50 92 ASN A CA 1
ATOM 735 C C . ASN A 1 92 ? 15.632 12.429 -7.204 1.00 80.50 92 ASN A C 1
ATOM 737 O O . ASN A 1 92 ? 16.218 12.115 -6.174 1.00 80.50 92 ASN A O 1
ATOM 741 N N . GLY A 1 93 ? 15.089 11.502 -8.003 1.00 74.38 93 GLY A N 1
ATOM 742 C CA . GLY A 1 93 ? 15.119 10.060 -7.714 1.00 74.38 93 GLY A CA 1
ATOM 743 C C . GLY A 1 93 ? 14.057 9.582 -6.714 1.00 74.38 93 GLY A C 1
ATOM 744 O O . GLY A 1 93 ? 13.819 8.385 -6.600 1.00 74.38 93 GLY A O 1
ATOM 745 N N . GLU A 1 94 ? 13.333 10.480 -6.053 1.00 78.00 94 GLU A N 1
ATOM 746 C CA . GLU A 1 94 ? 12.288 10.131 -5.091 1.00 78.00 94 GLU A CA 1
ATOM 747 C C . GLU A 1 94 ? 10.900 10.123 -5.745 1.00 78.00 94 GLU A C 1
ATOM 749 O O . GLU A 1 94 ? 10.592 10.962 -6.596 1.00 78.00 94 GLU A O 1
ATOM 754 N N . PHE A 1 95 ? 10.044 9.185 -5.325 1.00 82.62 95 PHE A N 1
ATOM 755 C CA . PHE A 1 95 ? 8.628 9.177 -5.695 1.00 82.62 95 PHE A CA 1
ATOM 756 C C . PHE A 1 95 ? 7.771 9.793 -4.598 1.00 82.62 95 PHE A C 1
ATOM 758 O O . PHE A 1 95 ? 7.851 9.414 -3.423 1.00 82.62 95 PHE A O 1
ATOM 765 N N . PHE A 1 96 ? 6.898 10.696 -5.026 1.00 83.88 96 PHE A N 1
ATOM 766 C CA . PHE A 1 96 ? 5.926 11.372 -4.188 1.00 83.88 96 PHE A CA 1
ATOM 767 C C . PHE A 1 96 ? 4.525 10.968 -4.605 1.00 83.88 96 PHE A C 1
ATOM 769 O O . PHE A 1 96 ? 4.224 10.838 -5.793 1.00 83.88 96 PHE A O 1
ATOM 776 N N . PHE A 1 97 ? 3.673 10.796 -3.602 1.00 86.25 97 PHE A N 1
ATOM 777 C CA . PHE A 1 97 ? 2.277 10.447 -3.774 1.00 86.25 97 PHE A CA 1
ATOM 778 C C . PHE A 1 97 ? 1.418 11.448 -3.007 1.00 86.25 97 PHE A C 1
ATOM 780 O O . PHE A 1 97 ? 1.691 11.759 -1.846 1.00 86.25 97 PHE A O 1
ATOM 787 N N . SER A 1 98 ? 0.355 11.912 -3.646 1.00 84.69 98 SER A N 1
ATOM 788 C CA . SER A 1 98 ? -0.663 12.762 -3.033 1.00 84.69 98 SER A CA 1
ATOM 789 C C . SER A 1 98 ? -2.030 12.254 -3.455 1.00 84.69 98 SER A C 1
ATOM 791 O O . SER A 1 98 ? -2.208 11.909 -4.622 1.00 84.69 98 SER A O 1
ATOM 793 N N . SER A 1 99 ? -2.992 12.202 -2.533 1.00 83.75 99 SER A N 1
ATOM 794 C CA . SER A 1 99 ? -4.377 11.873 -2.880 1.00 83.75 99 SER A CA 1
ATOM 795 C C . SER A 1 99 ? -5.339 13.023 -2.615 1.00 83.75 99 SER A C 1
ATOM 797 O O . SER A 1 99 ? -5.191 13.773 -1.646 1.00 83.75 99 SER A O 1
ATOM 799 N N . TRP A 1 100 ? -6.341 13.125 -3.486 1.00 82.12 100 TRP A N 1
ATOM 800 C CA . TRP A 1 100 ? -7.457 14.053 -3.374 1.00 82.12 100 TRP A CA 1
ATOM 801 C C . TRP A 1 100 ? -8.787 13.298 -3.473 1.00 82.12 100 TRP A C 1
ATOM 803 O O . TRP A 1 100 ? -8.984 12.535 -4.420 1.00 82.12 100 TRP A O 1
ATOM 813 N N . PRO A 1 101 ? -9.721 13.498 -2.532 1.00 77.88 101 PRO A N 1
ATOM 814 C CA . PRO A 1 101 ? -11.114 13.099 -2.695 1.00 77.88 101 PRO A CA 1
ATOM 815 C C . PRO A 1 101 ? -11.683 13.637 -4.006 1.00 77.88 101 PRO A C 1
ATOM 817 O O . PRO A 1 101 ? -11.600 14.836 -4.268 1.00 77.88 101 PRO A O 1
ATOM 820 N N . GLN A 1 102 ? -12.272 12.763 -4.820 1.00 70.62 102 GLN A N 1
ATOM 821 C CA . GLN A 1 102 ? -13.029 13.219 -5.977 1.00 70.62 102 GLN A CA 1
ATOM 822 C C . GLN A 1 102 ? -14.380 13.770 -5.482 1.00 70.62 102 GLN A C 1
ATOM 824 O O . GLN A 1 102 ? -15.097 13.043 -4.782 1.00 70.62 102 GLN A O 1
ATOM 829 N N . PRO A 1 103 ? -14.746 15.029 -5.799 1.00 65.44 103 PRO A N 1
ATOM 830 C CA . PRO A 1 103 ? -16.046 15.574 -5.425 1.00 65.44 103 PRO A CA 1
ATOM 831 C C . PRO A 1 103 ? -17.154 14.732 -6.058 1.00 65.44 103 PRO A C 1
ATOM 833 O O . PRO A 1 103 ? -17.110 14.436 -7.251 1.00 65.44 103 PRO A O 1
ATOM 836 N N . ARG A 1 104 ? -18.138 14.320 -5.254 1.00 62.19 104 ARG A N 1
ATOM 837 C CA . ARG A 1 104 ? -19.292 13.541 -5.732 1.00 62.19 104 ARG A CA 1
ATOM 838 C C . ARG A 1 104 ? -20.466 14.413 -6.184 1.00 62.19 104 ARG A C 1
ATOM 840 O O . ARG A 1 104 ? -21.376 13.889 -6.814 1.00 62.19 104 ARG A O 1
ATOM 847 N N . SER A 1 105 ? -20.446 15.715 -5.898 1.00 57.81 105 SER A N 1
ATOM 848 C CA . SER A 1 105 ? -21.425 16.683 -6.398 1.00 57.81 105 SER A CA 1
ATOM 849 C C . SER A 1 105 ? -20.738 17.997 -6.775 1.00 57.81 105 SER A C 1
ATOM 851 O O . SER A 1 105 ? -19.742 18.396 -6.172 1.00 57.81 105 SER A O 1
ATOM 853 N N . LEU A 1 106 ? -21.299 18.672 -7.779 1.00 54.66 106 LEU A N 1
ATOM 854 C CA . LEU A 1 106 ? -21.008 20.055 -8.179 1.00 54.66 106 LEU A CA 1
ATOM 855 C C . LEU A 1 106 ? -21.569 21.068 -7.158 1.00 54.66 106 LEU A C 1
ATOM 857 O O . LEU A 1 106 ? -22.023 22.146 -7.529 1.00 54.66 106 LEU A O 1
ATOM 861 N N . GLU A 1 107 ? -21.596 20.733 -5.867 1.00 53.47 107 GLU A N 1
ATOM 862 C CA . GLU A 1 107 ? -22.010 21.701 -4.858 1.00 53.47 107 GLU A CA 1
ATOM 863 C C . GLU A 1 107 ? -20.875 22.694 -4.615 1.00 53.47 107 GLU A C 1
ATOM 865 O O . GLU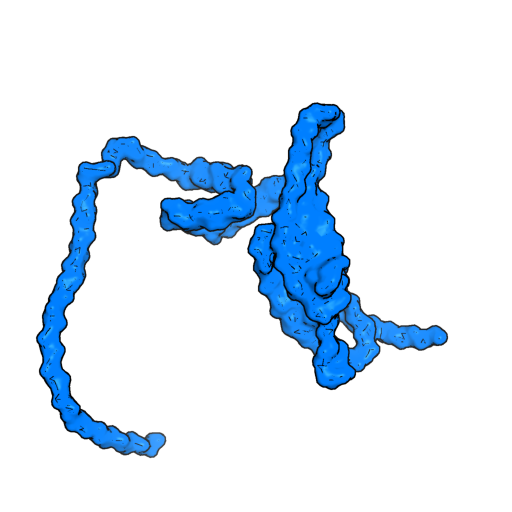 A 1 107 ? -19.819 22.374 -4.062 1.00 53.47 107 GLU A O 1
ATOM 870 N N . VAL A 1 108 ? -21.148 23.920 -5.055 1.00 52.19 108 VAL A N 1
ATOM 871 C CA . VAL A 1 108 ? -20.282 25.106 -5.132 1.00 52.19 108 VA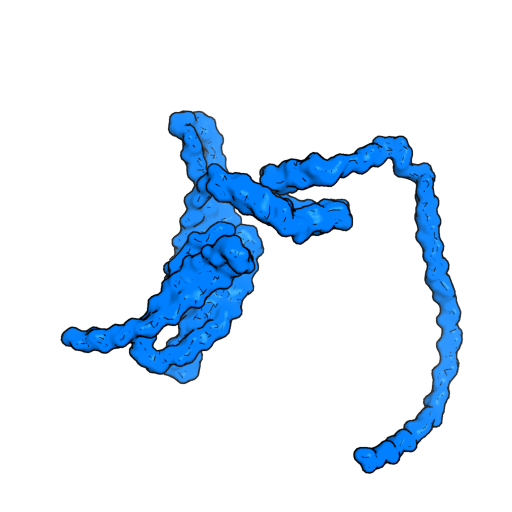L A CA 1
ATOM 872 C C . VAL A 1 108 ? -19.655 25.511 -3.783 1.00 52.19 108 VAL A C 1
ATOM 874 O O . VAL A 1 108 ? -18.745 26.331 -3.750 1.00 52.19 108 VAL A O 1
ATOM 877 N N . ASN A 1 109 ? -20.051 24.877 -2.674 1.00 47.66 109 ASN A N 1
ATOM 878 C CA . ASN A 1 109 ? -19.652 25.245 -1.313 1.00 47.66 109 ASN A CA 1
ATOM 879 C C . ASN A 1 109 ? -18.815 24.172 -0.593 1.00 47.66 109 ASN A C 1
ATOM 881 O O . ASN A 1 109 ? -18.744 24.161 0.637 1.00 47.66 109 ASN A O 1
ATOM 885 N N . SER A 1 110 ? -18.178 23.251 -1.324 1.00 54.44 110 SER A N 1
ATOM 886 C CA . SER A 1 110 ? -17.271 22.284 -0.697 1.00 54.44 110 SER A CA 1
ATOM 887 C C . SER A 1 110 ? -16.063 22.998 -0.076 1.00 54.44 110 SER A C 1
ATOM 889 O O . SER A 1 110 ? -15.234 23.568 -0.784 1.00 54.44 110 SER A O 1
ATOM 891 N N . SER A 1 111 ? -15.968 22.939 1.259 1.00 55.69 111 SER A N 1
ATOM 892 C CA . SER A 1 111 ? -14.777 23.293 2.050 1.00 55.69 111 SER A CA 1
ATOM 893 C C . SER A 1 111 ? -13.498 22.813 1.352 1.00 55.69 111 SER A C 1
ATOM 895 O O . SER A 1 111 ? -13.522 21.704 0.807 1.00 55.69 111 SER A O 1
ATOM 897 N N . PRO A 1 112 ? -12.379 23.573 1.394 1.00 54.22 112 PRO A N 1
ATOM 898 C CA . PRO A 1 112 ? -11.142 23.188 0.723 1.00 54.22 112 PRO A CA 1
ATOM 899 C C . PRO A 1 112 ? -10.783 21.752 1.090 1.00 54.22 112 PRO A C 1
ATOM 901 O O . PRO A 1 112 ? -10.531 21.418 2.251 1.00 54.22 112 PRO A O 1
ATOM 904 N N . VAL A 1 113 ? -10.838 20.885 0.083 1.00 58.56 113 VAL A N 1
ATOM 905 C CA . VAL A 1 113 ? -10.554 19.470 0.246 1.00 58.56 113 VAL A CA 1
ATOM 906 C C . VAL A 1 113 ? -9.067 19.351 0.548 1.00 58.56 113 VAL A C 1
ATOM 908 O O . VAL A 1 113 ? -8.225 19.686 -0.289 1.00 58.56 113 VAL A O 1
ATOM 911 N N . SER A 1 114 ? -8.744 18.908 1.762 1.00 61.12 114 SER A N 1
ATOM 912 C CA . SER A 1 114 ? -7.363 18.803 2.211 1.00 61.12 114 SER A CA 1
ATOM 913 C C . SER A 1 114 ? -6.591 17.780 1.377 1.00 61.12 114 SER A C 1
ATOM 915 O O . SER A 1 114 ? -7.042 16.656 1.139 1.00 61.12 114 SER A O 1
ATOM 917 N N . ILE A 1 115 ? -5.401 18.185 0.930 1.00 61.47 115 ILE A N 1
ATOM 918 C CA . ILE A 1 115 ? -4.456 17.298 0.257 1.00 61.47 115 ILE A CA 1
ATOM 919 C C . ILE A 1 115 ? -3.941 16.300 1.278 1.00 61.47 115 ILE A C 1
ATOM 921 O O . ILE A 1 115 ? -3.312 16.673 2.273 1.00 61.47 115 ILE A O 1
ATOM 925 N N . ASN A 1 116 ? -4.127 15.016 0.999 1.00 68.19 116 ASN A N 1
ATOM 926 C CA . ASN A 1 116 ? -3.439 13.989 1.755 1.00 68.19 116 ASN A CA 1
ATOM 927 C C . ASN A 1 116 ? -2.072 13.759 1.123 1.00 68.19 116 ASN A C 1
ATOM 929 O O . ASN A 1 116 ? -1.928 12.975 0.185 1.00 68.19 116 ASN A O 1
ATOM 933 N N . HIS A 1 117 ? -1.057 14.430 1.666 1.00 71.00 117 HIS A N 1
ATOM 934 C CA . HIS A 1 117 ? 0.329 14.079 1.383 1.00 71.00 117 HIS A CA 1
ATOM 935 C C . HIS A 1 117 ? 0.588 12.664 1.906 1.00 71.00 117 HIS A C 1
ATOM 937 O O . HIS A 1 117 ? 0.489 12.384 3.114 1.00 71.00 117 HIS A O 1
ATOM 943 N N . LEU A 1 118 ? 0.856 11.758 0.972 1.00 75.88 118 LEU A N 1
ATOM 944 C CA . LEU A 1 118 ? 1.180 10.374 1.261 1.00 75.88 118 LEU A CA 1
ATOM 945 C C . LEU A 1 118 ? 2.694 10.224 1.443 1.00 75.88 118 LEU A C 1
ATOM 947 O O . LEU A 1 118 ? 3.457 11.194 1.426 1.00 75.88 118 LEU A O 1
ATOM 951 N N . LYS A 1 119 ? 3.135 9.002 1.733 1.00 73.62 119 LYS A N 1
ATOM 952 C CA . LYS A 1 119 ? 4.535 8.740 2.057 1.00 73.62 119 LYS A CA 1
ATOM 953 C C . LYS A 1 119 ? 5.420 8.844 0.815 1.00 73.62 119 LYS A C 1
ATOM 955 O O . LYS A 1 119 ? 5.030 8.481 -0.291 1.00 73.62 119 LYS A O 1
ATOM 960 N N . ARG A 1 120 ? 6.643 9.312 1.053 1.00 74.56 120 ARG A N 1
ATOM 961 C CA . ARG A 1 120 ? 7.739 9.335 0.087 1.00 74.56 120 ARG A CA 1
ATOM 962 C C . ARG A 1 120 ? 8.410 7.971 0.029 1.00 74.56 120 ARG A C 1
ATOM 964 O O . ARG A 1 120 ? 8.612 7.352 1.074 1.00 74.56 120 ARG A O 1
ATOM 971 N N . LEU A 1 121 ? 8.790 7.544 -1.170 1.00 72.62 121 LEU A N 1
ATOM 972 C CA . LEU A 1 121 ? 9.526 6.302 -1.376 1.00 72.62 121 LEU A CA 1
ATOM 973 C C . LEU A 1 121 ? 10.840 6.581 -2.122 1.00 72.62 121 LEU A C 1
ATOM 975 O O . LEU A 1 121 ? 10.799 7.161 -3.213 1.00 72.62 121 LEU A O 1
ATOM 979 N N . PRO A 1 122 ? 11.997 6.199 -1.548 1.00 67.00 122 PRO A N 1
ATOM 980 C CA . PRO A 1 122 ? 13.285 6.378 -2.201 1.00 67.00 122 PRO A CA 1
ATOM 981 C C . PRO A 1 122 ? 13.454 5.346 -3.320 1.00 67.00 122 PRO A C 1
ATOM 983 O O . PRO A 1 122 ? 13.283 4.146 -3.096 1.00 67.00 122 PRO A O 1
ATOM 986 N N . PHE A 1 123 ? 13.834 5.801 -4.513 1.00 69.62 123 PHE A N 1
ATOM 987 C CA . PHE A 1 123 ? 14.200 4.931 -5.628 1.00 69.62 123 PHE A CA 1
ATOM 988 C C . PHE A 1 123 ? 15.539 5.366 -6.225 1.00 69.62 123 PHE A C 1
ATOM 990 O O . PHE A 1 123 ? 15.898 6.538 -6.220 1.00 69.62 123 PHE A O 1
ATOM 997 N N . SER A 1 124 ? 16.319 4.408 -6.721 1.00 62.72 124 SER A N 1
ATOM 998 C CA . SER A 1 124 ? 17.686 4.678 -7.192 1.00 62.72 124 SER A CA 1
ATOM 999 C C . SER A 1 124 ? 17.758 5.127 -8.658 1.00 62.72 124 SER A C 1
ATOM 1001 O O . SER A 1 124 ? 18.855 5.355 -9.161 1.00 62.72 124 SER A O 1
ATOM 1003 N N . GLY A 1 125 ? 16.629 5.245 -9.367 1.00 66.25 125 GLY A N 1
ATOM 1004 C CA . GLY A 1 125 ? 16.623 5.547 -10.799 1.00 66.25 125 GLY A CA 1
ATOM 1005 C C . GLY A 1 125 ? 15.241 5.869 -11.380 1.00 66.25 125 GLY A C 1
ATOM 1006 O O . GLY A 1 125 ? 14.253 5.948 -10.644 1.00 66.25 125 GLY A O 1
ATOM 1007 N N . PRO A 1 126 ? 15.146 6.070 -12.709 1.00 65.50 126 PRO A N 1
ATOM 1008 C CA . PRO A 1 126 ? 13.873 6.317 -13.377 1.00 65.50 126 PRO A CA 1
ATOM 1009 C C . PRO A 1 126 ? 12.955 5.107 -13.192 1.00 65.50 126 PRO A C 1
ATOM 1011 O O . PRO A 1 126 ? 13.314 3.992 -13.587 1.00 65.50 126 PRO A O 1
ATOM 1014 N N . CYS A 1 127 ? 11.775 5.324 -12.605 1.00 73.56 127 CYS A N 1
ATOM 1015 C CA . CYS A 1 127 ? 10.802 4.252 -12.412 1.00 73.56 127 CYS A CA 1
ATOM 1016 C C . CYS A 1 127 ? 9.563 4.459 -13.275 1.00 73.56 127 CYS A C 1
ATOM 1018 O O . CYS A 1 127 ? 9.141 5.580 -13.546 1.00 73.56 127 CYS A O 1
ATOM 1020 N N . LYS A 1 128 ? 8.957 3.348 -13.692 1.00 81.06 128 LYS A N 1
ATOM 1021 C CA . LYS A 1 128 ? 7.696 3.350 -14.437 1.00 81.06 128 LYS A CA 1
ATOM 1022 C C . LYS A 1 128 ? 6.588 2.769 -13.569 1.00 81.06 128 LYS A C 1
ATOM 1024 O O . LYS A 1 128 ? 6.773 1.694 -13.000 1.00 81.06 128 LYS A O 1
ATOM 1029 N N . ILE A 1 129 ? 5.439 3.441 -13.519 1.00 86.38 129 ILE A N 1
ATOM 1030 C CA . ILE A 1 129 ? 4.224 2.889 -12.911 1.00 86.38 129 ILE A CA 1
ATOM 1031 C C . ILE A 1 129 ? 3.685 1.786 -13.827 1.00 86.38 129 ILE A C 1
ATOM 1033 O O . ILE A 1 129 ? 3.424 2.024 -15.006 1.00 86.38 129 ILE A O 1
ATOM 1037 N N . LEU A 1 130 ? 3.560 0.573 -13.290 1.00 86.88 130 LEU A N 1
ATOM 1038 C CA . LEU A 1 130 ? 2.974 -0.574 -13.985 1.00 86.88 130 LEU A CA 1
ATOM 1039 C C . LEU A 1 130 ? 1.459 -0.631 -13.844 1.00 86.88 130 LEU A C 1
ATOM 1041 O O . LEU A 1 130 ? 0.773 -1.048 -14.771 1.00 86.88 130 LEU A O 1
ATOM 1045 N N . GLY A 1 131 ? 0.949 -0.250 -12.678 1.00 88.25 131 GLY A N 1
ATOM 1046 C CA . GLY A 1 131 ? -0.473 -0.308 -12.392 1.00 88.25 131 GLY A CA 1
ATOM 1047 C C . GLY A 1 131 ? -0.791 0.108 -10.967 1.00 88.25 131 GLY A C 1
ATOM 1048 O O . GLY A 1 131 ? 0.079 0.115 -10.090 1.00 88.25 131 GLY A O 1
ATOM 1049 N N . LEU A 1 132 ? -2.061 0.446 -10.766 1.00 88.38 132 LEU A N 1
ATOM 1050 C CA . LEU A 1 132 ? -2.644 0.783 -9.479 1.00 88.38 132 LEU A CA 1
ATOM 1051 C C . LEU A 1 132 ? -3.792 -0.185 -9.224 1.00 88.38 132 LEU A C 1
ATOM 1053 O O . LEU A 1 132 ? -4.724 -0.257 -10.022 1.00 88.38 132 LEU A O 1
ATOM 1057 N N . VAL A 1 133 ? -3.723 -0.939 -8.131 1.00 89.62 133 VAL A N 1
ATOM 1058 C CA . VAL A 1 133 ? -4.721 -1.963 -7.810 1.00 89.62 133 VAL A CA 1
ATOM 1059 C C . VAL A 1 133 ? -5.057 -1.867 -6.329 1.00 89.62 133 VAL A C 1
ATOM 1061 O O . VAL A 1 133 ? -4.178 -2.018 -5.487 1.00 89.62 133 VAL A O 1
ATOM 1064 N N . GLN A 1 134 ? -6.323 -1.570 -6.013 1.00 87.19 134 GLN A N 1
ATOM 1065 C CA . GLN A 1 134 ? -6.848 -1.483 -4.638 1.00 87.19 134 GLN A CA 1
ATOM 1066 C C . GLN A 1 134 ? -6.010 -0.597 -3.687 1.00 87.19 134 GLN A C 1
ATOM 1068 O O . GLN A 1 134 ? -5.845 -0.891 -2.507 1.00 87.19 134 GLN A O 1
ATOM 1073 N N . GLY A 1 135 ? -5.471 0.513 -4.202 1.00 84.88 135 GLY A N 1
ATOM 1074 C CA . GLY A 1 135 ? -4.647 1.449 -3.427 1.00 84.88 135 GLY A CA 1
ATOM 1075 C C . GLY A 1 135 ? -3.167 1.066 -3.307 1.00 84.88 135 GLY A C 1
ATOM 1076 O O . GLY A 1 135 ? -2.389 1.852 -2.768 1.00 84.88 135 GLY A O 1
ATOM 1077 N N . LEU A 1 136 ? -2.757 -0.088 -3.843 1.00 90.25 136 LEU A N 1
ATOM 1078 C CA . LEU A 1 136 ? -1.353 -0.433 -4.045 1.00 90.25 136 LEU A CA 1
ATOM 1079 C C . LEU A 1 136 ? -0.871 0.064 -5.405 1.00 90.25 136 LEU A C 1
ATOM 1081 O O . LEU A 1 136 ? -1.595 0.007 -6.400 1.00 90.25 136 LEU A O 1
ATOM 1085 N N . VAL A 1 137 ? 0.378 0.512 -5.449 1.00 90.69 137 VAL A N 1
ATOM 1086 C CA . VAL A 1 137 ? 1.055 0.941 -6.672 1.00 90.69 137 VAL A CA 1
ATOM 1087 C C . VAL A 1 137 ? 2.175 -0.043 -6.960 1.00 90.69 137 VAL A C 1
ATOM 1089 O O . VAL A 1 137 ? 2.968 -0.367 -6.079 1.00 90.69 137 VAL A O 1
ATOM 1092 N N . CYS A 1 138 ? 2.257 -0.522 -8.196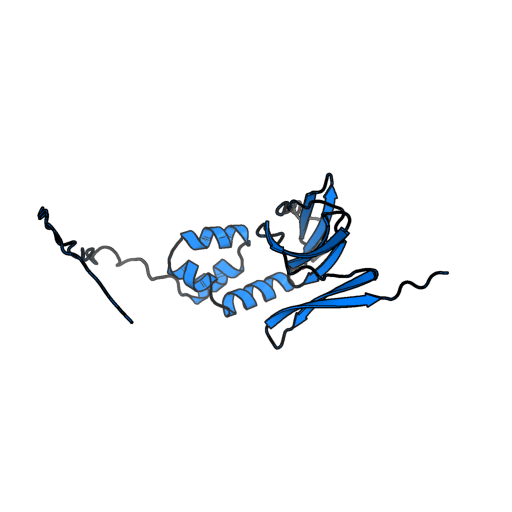 1.00 91.25 138 CYS A N 1
ATOM 1093 C CA . CYS A 1 138 ? 3.398 -1.303 -8.647 1.00 91.25 138 CYS A CA 1
ATOM 1094 C C . CYS A 1 138 ? 4.288 -0.456 -9.554 1.00 91.25 138 CYS A C 1
ATOM 1096 O O . CYS A 1 138 ? 3.824 0.163 -10.514 1.00 91.25 138 CYS A O 1
ATOM 1098 N N . LEU A 1 139 ? 5.576 -0.440 -9.234 1.00 88.06 139 LEU A N 1
ATOM 1099 C CA . LEU A 1 139 ? 6.621 0.307 -9.912 1.00 88.06 139 LEU A CA 1
ATOM 1100 C C . LEU A 1 139 ? 7.660 -0.659 -10.474 1.00 88.06 139 LEU A C 1
ATOM 1102 O O . LEU A 1 139 ? 7.910 -1.722 -9.912 1.00 88.06 139 LEU A O 1
ATOM 1106 N N . ILE A 1 140 ? 8.309 -0.267 -11.562 1.00 84.00 140 ILE A N 1
ATOM 1107 C CA . ILE A 1 140 ? 9.560 -0.877 -12.006 1.00 84.00 140 ILE A CA 1
ATOM 1108 C C . ILE A 1 140 ? 10.706 0.040 -11.620 1.00 84.00 140 ILE A C 1
ATOM 1110 O O . ILE A 1 140 ? 10.800 1.142 -12.152 1.00 84.00 140 ILE A O 1
ATOM 1114 N N . ASP A 1 141 ? 11.597 -0.458 -10.771 1.00 81.00 141 ASP A N 1
ATOM 1115 C CA . ASP A 1 141 ? 12.868 0.172 -10.443 1.00 81.00 141 ASP A CA 1
ATOM 1116 C C . ASP A 1 141 ? 13.976 -0.387 -11.352 1.00 81.00 141 ASP A C 1
ATOM 1118 O O . ASP A 1 141 ? 14.226 -1.600 -11.400 1.00 81.00 141 ASP A O 1
ATOM 1122 N N . ARG A 1 142 ? 14.618 0.499 -12.120 1.00 77.75 142 ARG A N 1
ATOM 1123 C CA . ARG A 1 142 ? 15.742 0.162 -13.000 1.00 77.75 142 ARG A CA 1
ATOM 1124 C C . ARG A 1 142 ? 17.052 0.477 -12.293 1.00 77.75 142 ARG A C 1
ATOM 1126 O O . ARG A 1 142 ? 17.470 1.627 -12.216 1.00 77.75 142 ARG A O 1
ATOM 1133 N N . ARG A 1 143 ? 17.739 -0.575 -11.852 1.00 77.75 143 ARG A N 1
ATOM 1134 C CA . ARG A 1 143 ? 19.029 -0.485 -11.163 1.00 77.75 143 ARG A CA 1
ATOM 1135 C C . ARG A 1 143 ? 20.166 -0.840 -12.110 1.00 77.75 143 ARG A C 1
ATOM 1137 O O . ARG A 1 143 ? 20.098 -1.857 -12.800 1.00 77.75 143 ARG A O 1
ATOM 1144 N N . PHE A 1 144 ? 21.229 -0.046 -12.112 1.00 73.12 144 PHE A N 1
ATOM 1145 C CA . PHE A 1 144 ? 22.465 -0.358 -12.828 1.00 73.12 144 PHE A CA 1
ATOM 1146 C C . PHE A 1 144 ? 23.465 -0.964 -11.844 1.00 73.12 144 PHE A C 1
ATOM 1148 O O . PHE A 1 144 ? 23.911 -0.297 -10.919 1.00 73.12 144 PHE A O 1
ATOM 1155 N N . LEU A 1 145 ? 23.776 -2.249 -12.011 1.00 70.31 145 LEU A N 1
ATOM 1156 C CA . LEU A 1 145 ? 24.699 -2.984 -11.145 1.00 70.31 145 LEU A CA 1
ATOM 1157 C C . LEU A 1 145 ? 25.652 -3.800 -12.020 1.00 70.31 145 LEU A C 1
ATOM 1159 O O . LEU A 1 145 ? 25.202 -4.580 -12.862 1.00 70.31 145 LEU A O 1
ATOM 1163 N N . ASN A 1 146 ? 26.962 -3.641 -11.814 1.00 73.88 146 ASN A N 1
ATOM 1164 C CA . ASN A 1 146 ? 28.023 -4.393 -12.502 1.00 73.88 146 ASN A CA 1
ATOM 1165 C C . ASN A 1 146 ? 27.896 -4.368 -14.040 1.00 73.88 146 ASN A C 1
ATOM 1167 O O . ASN A 1 146 ? 27.954 -5.409 -14.695 1.00 73.88 146 ASN A O 1
ATOM 1171 N N . GLY A 1 147 ? 27.625 -3.192 -14.618 1.00 71.88 147 GLY A N 1
ATOM 1172 C CA . GLY A 1 147 ? 27.459 -3.023 -16.069 1.00 71.88 147 GLY A CA 1
ATOM 1173 C C . GLY A 1 147 ? 26.191 -3.659 -16.659 1.00 71.88 147 GLY A C 1
ATOM 1174 O O . GLY A 1 147 ? 26.033 -3.688 -17.876 1.00 71.88 147 GLY A O 1
ATOM 1175 N N . ARG A 1 148 ? 25.269 -4.172 -15.827 1.00 70.94 148 ARG A N 1
ATOM 1176 C CA . ARG A 1 148 ? 23.971 -4.713 -16.260 1.00 70.94 148 ARG A CA 1
ATOM 1177 C C . ARG A 1 148 ? 22.809 -3.927 -15.664 1.00 70.94 148 ARG A C 1
ATOM 1179 O O . ARG A 1 148 ? 22.779 -3.627 -14.471 1.00 70.94 148 ARG A O 1
ATOM 1186 N N . THR A 1 149 ? 21.798 -3.674 -16.489 1.00 71.75 149 THR A N 1
ATOM 1187 C CA . THR A 1 149 ? 20.513 -3.136 -16.033 1.00 71.75 149 THR A CA 1
ATOM 1188 C C . THR A 1 149 ? 19.661 -4.260 -15.450 1.00 71.75 149 THR A C 1
ATOM 1190 O O . THR A 1 149 ? 19.370 -5.255 -16.115 1.00 71.75 149 THR A O 1
ATOM 1193 N N . ARG A 1 150 ? 19.242 -4.102 -14.197 1.00 76.44 150 ARG A N 1
ATOM 1194 C CA . ARG A 1 150 ? 18.320 -4.989 -13.487 1.00 76.44 150 ARG A CA 1
ATOM 1195 C C . ARG A 1 150 ? 16.993 -4.272 -13.307 1.00 76.44 150 ARG A C 1
ATOM 1197 O O . ARG A 1 150 ? 16.954 -3.127 -12.875 1.00 76.44 150 ARG A O 1
ATOM 1204 N N . THR A 1 151 ? 15.914 -4.962 -13.651 1.00 77.81 151 THR A N 1
ATOM 1205 C CA . THR A 1 151 ? 1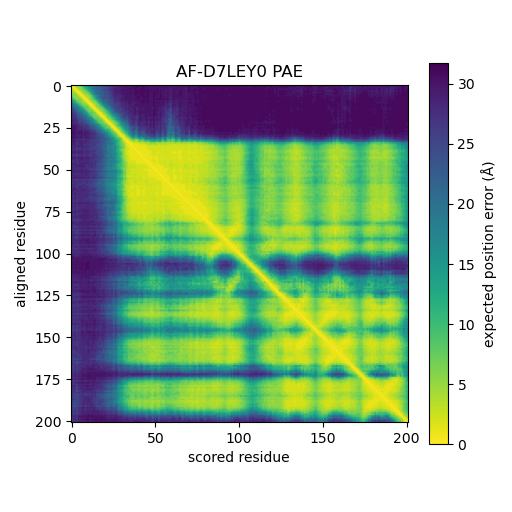4.547 -4.455 -13.515 1.00 77.81 151 THR A CA 1
ATOM 1206 C C . THR A 1 151 ? 13.912 -5.149 -12.319 1.00 77.81 151 THR A C 1
ATOM 1208 O O . THR A 1 151 ? 13.767 -6.374 -12.327 1.00 77.81 151 THR A O 1
ATOM 1211 N N . VAL A 1 152 ? 13.594 -4.385 -11.278 1.00 82.94 152 VAL A N 1
ATOM 1212 C CA . VAL A 1 152 ? 13.030 -4.887 -10.023 1.00 82.94 152 VAL A CA 1
ATOM 1213 C C . VAL A 1 152 ? 11.609 -4.347 -9.886 1.00 82.94 152 VAL A C 1
ATOM 1215 O O . VAL A 1 152 ? 11.441 -3.136 -9.751 1.00 82.94 152 VAL A O 1
ATOM 1218 N N . PRO A 1 153 ? 10.576 -5.202 -9.939 1.00 87.00 153 PRO A N 1
ATOM 1219 C CA . PRO A 1 153 ? 9.232 -4.782 -9.582 1.00 87.00 153 PRO A CA 1
ATOM 1220 C C . PRO A 1 153 ? 9.169 -4.469 -8.086 1.00 87.00 153 PRO A C 1
ATOM 1222 O O . PRO A 1 153 ? 9.640 -5.255 -7.262 1.00 87.00 153 PRO A O 1
ATOM 1225 N N . VAL A 1 154 ? 8.572 -3.337 -7.735 1.00 88.62 154 VAL A N 1
ATOM 1226 C CA . VAL A 1 154 ? 8.350 -2.909 -6.355 1.00 88.62 154 VAL A CA 1
ATOM 1227 C C . VAL A 1 154 ? 6.867 -2.630 -6.183 1.00 88.62 154 VAL A C 1
ATOM 1229 O O . VAL A 1 154 ? 6.304 -1.799 -6.890 1.00 88.62 154 VAL A O 1
ATOM 1232 N N . ILE A 1 155 ? 6.224 -3.334 -5.259 1.00 92.12 155 ILE A N 1
ATOM 1233 C CA . ILE A 1 155 ? 4.853 -3.037 -4.841 1.00 92.12 155 ILE A CA 1
ATOM 1234 C C . ILE A 1 155 ? 4.946 -2.100 -3.648 1.00 92.12 155 ILE A C 1
ATOM 1236 O O . ILE A 1 155 ? 5.696 -2.369 -2.714 1.00 92.12 155 ILE A O 1
ATOM 1240 N N . CYS A 1 156 ? 4.198 -1.009 -3.650 1.00 89.94 156 CYS A N 1
ATOM 1241 C CA . CYS A 1 156 ? 4.157 -0.093 -2.527 1.00 89.94 156 CYS A CA 1
ATOM 1242 C C . CYS A 1 156 ? 2.735 0.294 -2.143 1.00 89.94 156 CYS A C 1
ATOM 1244 O O . CYS A 1 156 ? 1.819 0.316 -2.966 1.00 89.94 156 CYS A O 1
ATOM 1246 N N . ASN A 1 157 ? 2.572 0.606 -0.861 1.00 89.31 157 ASN A N 1
ATOM 1247 C CA . ASN A 1 157 ? 1.373 1.203 -0.305 1.00 89.31 157 ASN A CA 1
ATOM 1248 C C . 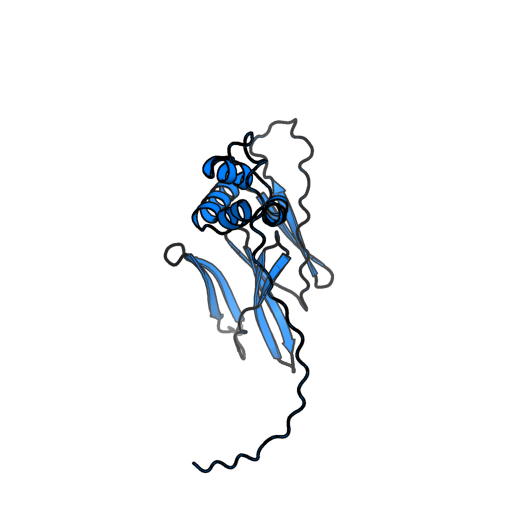ASN A 1 157 ? 1.686 2.671 0.020 1.00 89.31 157 ASN A C 1
ATOM 1250 O O . ASN A 1 157 ? 2.278 2.949 1.065 1.00 89.31 157 ASN A O 1
ATOM 1254 N N . PRO A 1 158 ? 1.290 3.631 -0.833 1.00 85.44 158 PRO A N 1
ATOM 1255 C CA . PRO A 1 158 ? 1.544 5.048 -0.583 1.00 85.44 158 PRO A CA 1
ATOM 1256 C C . PRO A 1 158 ? 0.971 5.544 0.754 1.00 85.44 158 PRO A C 1
ATOM 1258 O O . PRO A 1 158 ? 1.538 6.438 1.383 1.00 85.44 158 PRO A O 1
ATOM 1261 N N . SER A 1 159 ? -0.128 4.943 1.226 1.00 80.94 159 SER A N 1
ATOM 1262 C CA . SER A 1 159 ? -0.798 5.353 2.466 1.00 80.94 159 SER A CA 1
ATOM 1263 C C . SER A 1 159 ? -0.012 4.984 3.724 1.00 80.94 159 SER A C 1
ATOM 1265 O O . SER A 1 159 ? -0.047 5.737 4.700 1.00 80.94 159 SER A O 1
ATOM 1267 N N . THR A 1 160 ? 0.704 3.854 3.716 1.00 82.12 160 THR A N 1
ATOM 1268 C CA . THR A 1 160 ? 1.538 3.414 4.851 1.00 82.12 160 THR A CA 1
ATOM 1269 C C . THR A 1 160 ? 3.018 3.746 4.659 1.00 82.12 160 THR A C 1
ATOM 1271 O O . THR A 1 160 ? 3.736 3.937 5.640 1.00 82.12 160 THR A O 1
ATOM 1274 N N . GLY A 1 161 ? 3.466 3.905 3.412 1.00 82.88 161 GLY A N 1
ATOM 1275 C CA . GLY A 1 161 ? 4.876 4.054 3.047 1.00 82.88 161 GLY A CA 1
ATOM 1276 C C . GLY A 1 161 ? 5.634 2.732 3.021 1.00 82.88 161 GLY A C 1
ATOM 1277 O O . GLY A 1 161 ? 6.854 2.732 2.891 1.00 82.88 161 GLY A O 1
ATOM 1278 N N . GLU A 1 162 ? 4.932 1.610 3.154 1.00 86.56 162 GLU A N 1
ATOM 1279 C CA . GLU A 1 162 ? 5.530 0.287 3.040 1.00 86.56 162 GLU A CA 1
ATOM 1280 C C . GLU A 1 162 ? 5.782 -0.050 1.571 1.00 86.56 162 GLU A C 1
ATOM 1282 O O . GLU A 1 162 ? 5.007 0.311 0.677 1.00 86.56 162 GLU A O 1
ATOM 1287 N N . SER A 1 163 ? 6.875 -0.763 1.320 1.00 88.81 163 SER A N 1
ATOM 1288 C CA . SER A 1 163 ? 7.223 -1.248 -0.009 1.00 88.81 163 SER A CA 1
ATOM 1289 C C . SER A 1 163 ? 7.818 -2.648 0.062 1.00 88.81 163 SER A C 1
ATOM 1291 O O . SER A 1 163 ? 8.466 -3.022 1.037 1.00 88.81 163 SER A O 1
ATOM 1293 N N . LEU A 1 164 ? 7.575 -3.420 -0.988 1.00 90.38 164 LEU A N 1
ATOM 1294 C CA . LEU A 1 164 ? 8.026 -4.787 -1.163 1.00 90.38 164 LEU A CA 1
ATOM 1295 C C . LEU A 1 164 ? 8.710 -4.894 -2.524 1.00 90.38 164 LEU A C 1
ATOM 1297 O O . LEU A 1 164 ? 8.062 -4.806 -3.568 1.00 90.38 164 LEU A O 1
ATOM 1301 N N . SER A 1 165 ? 10.028 -5.085 -2.508 1.00 89.06 165 SER A N 1
ATOM 1302 C CA . SER A 1 165 ? 10.798 -5.392 -3.716 1.00 89.06 165 SER A CA 1
ATOM 1303 C C . SER A 1 165 ? 10.682 -6.877 -4.035 1.00 89.06 165 SER A C 1
ATOM 1305 O O . SER A 1 165 ? 10.930 -7.719 -3.174 1.00 89.06 165 SER A O 1
ATOM 1307 N N . LEU A 1 166 ? 10.325 -7.203 -5.273 1.00 87.31 166 LEU A N 1
ATOM 1308 C CA . LEU A 1 166 ? 10.199 -8.581 -5.732 1.00 87.31 166 LEU A CA 1
ATOM 1309 C C . LEU A 1 166 ? 11.484 -9.076 -6.399 1.00 87.31 166 LEU A C 1
ATOM 1311 O O . LEU A 1 166 ? 12.400 -8.312 -6.717 1.00 87.31 166 LEU A O 1
ATOM 1315 N N . SER A 1 167 ? 11.553 -10.386 -6.633 1.00 81.94 167 SER A N 1
ATOM 1316 C CA . SER A 1 167 ? 12.689 -11.008 -7.306 1.00 81.94 167 SER A CA 1
ATOM 1317 C C . SER A 1 167 ? 12.925 -10.394 -8.688 1.00 81.94 167 SER A C 1
ATOM 1319 O O . SER A 1 167 ? 12.011 -10.276 -9.505 1.00 81.94 167 SER A O 1
ATOM 1321 N N . THR A 1 168 ? 14.180 -10.046 -8.967 1.00 72.56 168 THR A N 1
ATOM 1322 C CA . THR A 1 168 ? 14.588 -9.491 -10.259 1.00 72.56 168 THR A CA 1
ATOM 1323 C C . THR A 1 168 ? 14.457 -10.537 -11.363 1.00 72.56 168 THR A C 1
ATOM 1325 O O . THR A 1 168 ? 15.058 -11.611 -11.271 1.00 72.56 168 THR A O 1
ATOM 1328 N N . MET A 1 169 ? 13.804 -10.192 -12.472 1.00 67.75 169 MET A N 1
ATOM 1329 C CA . MET A 1 169 ? 13.937 -10.990 -13.689 1.00 67.75 169 MET A CA 1
ATOM 1330 C C . MET A 1 169 ? 15.320 -10.767 -14.309 1.00 67.75 169 MET A C 1
ATOM 1332 O O . MET A 1 169 ? 15.706 -9.645 -14.643 1.00 67.75 169 MET A O 1
ATOM 1336 N N . LYS A 1 170 ? 16.087 -11.848 -14.476 1.00 65.31 170 LYS A N 1
ATOM 1337 C CA . LYS A 1 170 ? 17.368 -11.820 -15.192 1.00 65.31 170 LYS A CA 1
ATOM 1338 C C . LYS A 1 170 ? 17.096 -11.849 -16.701 1.00 65.31 170 LYS A C 1
ATOM 1340 O O . LYS A 1 170 ? 17.099 -12.914 -17.303 1.00 65.31 170 LYS A O 1
ATOM 1345 N N . THR A 1 171 ? 16.868 -10.692 -17.317 1.00 62.28 171 THR A N 1
ATOM 1346 C CA . THR A 1 171 ? 16.794 -10.575 -18.786 1.00 62.28 171 THR A CA 1
ATOM 1347 C C . THR A 1 171 ? 18.149 -10.155 -19.352 1.00 62.28 171 THR A C 1
ATOM 1349 O O . THR A 1 171 ? 18.816 -9.290 -18.783 1.00 62.28 171 THR A O 1
ATOM 1352 N N . ARG A 1 172 ? 18.598 -10.794 -20.442 1.00 56.94 172 ARG A N 1
ATOM 1353 C CA . ARG A 1 172 ? 19.893 -10.482 -21.069 1.00 56.94 172 ARG A CA 1
ATOM 1354 C C . ARG A 1 172 ? 19.793 -9.423 -22.172 1.00 56.94 172 ARG A C 1
ATOM 1356 O O . ARG A 1 172 ? 20.760 -8.688 -22.325 1.00 56.94 172 ARG A O 1
ATOM 1363 N N . ARG A 1 173 ? 18.684 -9.335 -22.932 1.00 55.00 173 ARG A N 1
ATOM 1364 C CA . ARG A 1 173 ? 18.583 -8.467 -24.136 1.00 55.00 173 ARG A CA 1
ATOM 1365 C C . ARG A 1 173 ? 17.167 -8.008 -24.552 1.00 55.00 173 ARG A C 1
ATOM 1367 O O . ARG A 1 173 ? 17.040 -7.353 -25.581 1.00 55.00 173 ARG A O 1
ATOM 1374 N N . CYS A 1 174 ? 16.108 -8.290 -23.789 1.00 57.81 174 CYS A N 1
ATOM 1375 C CA . CYS A 1 174 ? 14.729 -8.057 -24.259 1.00 57.81 174 CYS A CA 1
ATOM 1376 C C . CYS A 1 174 ? 14.033 -6.896 -23.539 1.00 57.81 174 CYS A C 1
ATOM 1378 O O . CYS A 1 174 ? 14.210 -6.716 -22.332 1.00 57.81 174 CYS A O 1
ATOM 1380 N N . ASN A 1 175 ? 13.188 -6.157 -24.268 1.00 68.44 175 ASN A N 1
ATOM 1381 C CA . ASN A 1 175 ? 12.232 -5.234 -23.657 1.00 68.44 175 ASN A CA 1
ATOM 1382 C C . ASN A 1 175 ? 11.217 -6.064 -22.865 1.00 68.44 175 ASN A C 1
ATOM 1384 O O . ASN A 1 175 ? 10.497 -6.870 -23.446 1.00 68.44 175 ASN A O 1
ATOM 1388 N N . VAL A 1 176 ? 11.174 -5.903 -21.543 1.00 75.62 176 VAL A N 1
ATOM 1389 C CA . VAL A 1 176 ? 10.174 -6.572 -20.701 1.00 75.62 176 VAL A CA 1
ATOM 1390 C C . VAL A 1 176 ? 8.970 -5.656 -20.565 1.00 75.62 176 VAL A C 1
ATOM 1392 O O . VAL A 1 176 ? 9.115 -4.479 -20.227 1.00 75.62 176 VAL A O 1
ATOM 1395 N N . ILE A 1 177 ? 7.788 -6.203 -20.824 1.00 79.50 177 ILE A N 1
ATOM 1396 C CA . ILE A 1 177 ? 6.527 -5.572 -20.453 1.00 79.50 177 ILE A CA 1
ATOM 1397 C C . ILE A 1 177 ? 5.964 -6.327 -19.269 1.00 79.50 177 ILE A C 1
ATOM 1399 O O . ILE A 1 177 ? 5.915 -7.555 -19.284 1.00 79.50 177 ILE A O 1
ATOM 1403 N N . SER A 1 178 ? 5.542 -5.578 -18.261 1.00 84.88 178 SER A N 1
ATOM 1404 C CA . SER A 1 178 ? 4.947 -6.132 -17.059 1.00 84.88 178 SER A CA 1
ATOM 1405 C C . SER A 1 178 ? 3.575 -5.520 -16.814 1.00 84.88 178 SER A C 1
ATOM 1407 O O . SER A 1 178 ? 3.332 -4.368 -17.171 1.00 84.88 178 SER A O 1
ATOM 1409 N N . PHE A 1 179 ? 2.704 -6.297 -16.185 1.00 88.25 179 PHE A N 1
ATOM 1410 C CA . PHE A 1 179 ? 1.350 -5.920 -15.804 1.00 88.25 179 PHE A CA 1
ATOM 1411 C C . PHE A 1 179 ? 1.134 -6.302 -14.346 1.00 88.25 179 PHE A C 1
ATOM 1413 O O . PHE A 1 179 ? 1.543 -7.386 -13.930 1.00 88.25 179 PHE A O 1
ATOM 1420 N N . PHE A 1 180 ? 0.500 -5.417 -13.584 1.00 92.94 180 PHE A N 1
ATOM 1421 C CA . PHE A 1 180 ? 0.149 -5.648 -12.187 1.00 92.94 180 PHE A CA 1
ATOM 1422 C C . PHE A 1 180 ? -1.363 -5.813 -12.059 1.00 92.94 180 PHE A C 1
ATOM 1424 O O . PHE A 1 180 ? -2.112 -4.996 -12.592 1.00 92.94 180 PHE A O 1
ATOM 1431 N N . GLY A 1 181 ? -1.802 -6.860 -11.365 1.00 93.69 181 GLY A N 1
ATOM 1432 C CA . GLY A 1 181 ? -3.216 -7.186 -11.208 1.00 93.69 181 GLY A CA 1
ATOM 1433 C C . GLY A 1 181 ? -3.524 -7.862 -9.878 1.00 93.69 181 GLY A C 1
ATOM 1434 O O . GLY A 1 181 ? -2.623 -8.287 -9.154 1.00 93.69 181 GLY A O 1
ATOM 1435 N N . TYR A 1 182 ? -4.814 -7.963 -9.572 1.00 92.88 182 TYR A N 1
ATOM 1436 C CA . TYR A 1 182 ? -5.338 -8.706 -8.430 1.00 92.88 182 TYR A CA 1
ATOM 1437 C C . TYR A 1 182 ? -6.205 -9.854 -8.935 1.00 92.88 182 TYR A C 1
ATOM 1439 O O . TYR A 1 182 ? -7.076 -9.650 -9.778 1.00 92.88 182 TYR A O 1
ATOM 1447 N N . ASP A 1 183 ? -5.935 -11.048 -8.428 1.00 94.00 183 ASP A N 1
ATOM 1448 C CA . ASP A 1 183 ? -6.735 -12.241 -8.646 1.00 94.00 183 ASP A CA 1
ATOM 1449 C C . ASP A 1 183 ? -7.787 -12.341 -7.531 1.00 94.00 183 ASP A C 1
ATOM 1451 O O . ASP A 1 183 ? -7.414 -12.602 -6.382 1.00 94.00 183 ASP A O 1
ATOM 1455 N N . PRO A 1 184 ? -9.081 -12.121 -7.830 1.00 89.69 184 PRO A N 1
ATOM 1456 C CA . PRO A 1 184 ? -10.135 -12.173 -6.825 1.00 89.69 184 PRO A CA 1
ATOM 1457 C C . PRO A 1 184 ? -10.471 -13.597 -6.366 1.00 89.69 184 PRO A C 1
ATOM 1459 O O . PRO A 1 184 ? -11.071 -13.739 -5.303 1.00 89.69 184 PRO A O 1
ATOM 1462 N N . ILE A 1 185 ? -10.088 -14.632 -7.127 1.00 92.12 185 ILE A N 1
ATOM 1463 C CA . ILE A 1 185 ? -10.350 -16.037 -6.784 1.00 92.12 185 ILE A CA 1
ATOM 1464 C C . ILE A 1 185 ? -9.394 -16.456 -5.668 1.00 92.12 185 ILE A C 1
ATOM 1466 O O . ILE A 1 185 ? -9.819 -16.831 -4.580 1.00 92.12 185 ILE A O 1
ATOM 1470 N N . GLU A 1 186 ? -8.093 -16.288 -5.911 1.00 92.81 186 GLU A N 1
ATOM 1471 C CA . GLU A 1 186 ? -7.037 -16.649 -4.955 1.00 92.81 186 GLU A CA 1
ATOM 1472 C C . GLU A 1 186 ? -6.745 -15.541 -3.928 1.00 92.81 186 GLU A C 1
ATOM 1474 O O . GLU A 1 186 ? -5.927 -15.713 -3.025 1.00 92.81 186 GLU A O 1
ATOM 1479 N N . LYS A 1 187 ? -7.388 -14.374 -4.070 1.00 89.31 187 LYS A N 1
ATOM 1480 C CA . LYS A 1 187 ? -7.171 -13.159 -3.266 1.00 89.31 187 LYS A CA 1
ATOM 1481 C C . LYS A 1 187 ? -5.703 -12.703 -3.234 1.00 89.31 187 LYS A C 1
ATOM 1483 O O . LYS A 1 187 ? -5.205 -12.247 -2.203 1.00 89.31 187 LYS A O 1
ATOM 1488 N N . GLN A 1 188 ? -5.009 -12.788 -4.369 1.00 92.19 188 GLN A N 1
ATOM 1489 C CA . GLN A 1 188 ? -3.573 -12.504 -4.483 1.00 92.19 188 GLN A CA 1
ATOM 1490 C C . GLN A 1 188 ? -3.256 -11.409 -5.499 1.00 92.19 188 GLN A C 1
ATOM 1492 O O . GLN A 1 188 ? -3.849 -11.327 -6.571 1.00 92.19 188 GLN A O 1
ATOM 1497 N N . TYR A 1 189 ? -2.235 -10.611 -5.200 1.00 91.88 189 TYR A N 1
ATOM 1498 C CA . TYR A 1 189 ? -1.645 -9.690 -6.167 1.00 91.88 189 TYR A CA 1
ATOM 1499 C C . TYR A 1 189 ? -0.630 -10.424 -7.044 1.00 91.88 189 TYR A C 1
ATOM 1501 O O . TYR A 1 189 ? 0.240 -11.131 -6.537 1.00 91.88 189 TYR A O 1
ATOM 1509 N N . LYS A 1 190 ? -0.721 -10.239 -8.362 1.00 92.00 190 LYS A N 1
ATOM 1510 C CA . LYS A 1 190 ? 0.111 -10.930 -9.353 1.00 92.00 190 LYS A CA 1
ATOM 1511 C C . LYS A 1 190 ? 0.793 -9.931 -10.282 1.00 92.00 190 LYS A C 1
ATOM 1513 O O . LYS A 1 190 ? 0.237 -8.885 -10.622 1.00 92.00 190 LYS A O 1
ATOM 1518 N N . ILE A 1 191 ? 2.006 -10.279 -10.711 1.00 89.81 191 ILE A N 1
ATOM 1519 C CA . ILE A 1 191 ? 2.727 -9.569 -11.769 1.00 89.81 191 ILE A CA 1
ATOM 1520 C C . ILE A 1 191 ? 2.973 -10.532 -12.919 1.00 89.81 191 ILE A C 1
ATOM 1522 O O . ILE A 1 191 ? 3.693 -11.517 -12.767 1.00 89.81 191 ILE A O 1
ATOM 1526 N N . LEU A 1 192 ? 2.418 -10.214 -14.084 1.00 88.62 192 LEU A N 1
ATOM 1527 C CA . LEU A 1 192 ? 2.741 -10.895 -15.331 1.00 88.62 192 LEU A CA 1
ATOM 1528 C C . LEU A 1 192 ? 3.865 -10.128 -16.015 1.00 88.62 192 LEU A C 1
ATOM 1530 O O . LEU A 1 192 ? 3.762 -8.917 -16.172 1.00 88.62 192 LEU A O 1
ATOM 1534 N N . SER A 1 193 ? 4.923 -10.814 -16.437 1.00 84.75 193 SER A N 1
ATOM 1535 C CA . SER A 1 193 ? 6.022 -10.204 -17.187 1.00 84.75 193 SER A CA 1
ATOM 1536 C C . SER A 1 193 ? 6.327 -11.014 -18.435 1.00 84.75 193 SER A C 1
ATOM 1538 O O . SER A 1 193 ? 6.469 -12.231 -18.369 1.00 84.75 193 SER A O 1
ATOM 1540 N N . MET A 1 194 ? 6.445 -10.329 -19.567 1.00 83.69 194 MET A N 1
ATOM 1541 C CA . MET A 1 194 ? 6.674 -10.923 -20.881 1.00 83.69 194 MET A CA 1
ATOM 1542 C C . MET A 1 194 ? 7.842 -10.229 -21.582 1.00 83.69 194 MET A C 1
ATOM 1544 O O . MET A 1 194 ? 7.964 -9.001 -21.560 1.00 83.69 194 MET A O 1
ATOM 1548 N N . SER A 1 195 ? 8.714 -11.008 -22.216 1.00 79.50 195 SER A N 1
ATOM 1549 C CA . SER A 1 195 ? 9.763 -10.477 -23.083 1.00 79.50 195 SER A CA 1
ATOM 1550 C C . SER A 1 195 ? 9.196 -10.165 -24.461 1.00 79.50 195 SER A C 1
ATOM 1552 O O . SER A 1 195 ? 8.597 -11.034 -25.089 1.00 79.50 195 SER A O 1
ATOM 1554 N N . ARG A 1 196 ? 9.443 -8.955 -24.960 1.00 73.12 196 ARG A N 1
ATOM 1555 C CA . ARG A 1 196 ? 9.245 -8.609 -26.365 1.00 73.12 196 ARG A CA 1
ATOM 1556 C C . ARG A 1 196 ? 10.574 -8.676 -27.123 1.00 73.12 196 ARG A C 1
ATOM 1558 O O . ARG A 1 196 ? 11.574 -8.153 -26.609 1.00 73.12 196 ARG A O 1
ATOM 1565 N N . PRO A 1 197 ? 10.597 -9.293 -28.318 1.00 67.75 197 PRO A N 1
ATOM 1566 C CA . PRO A 1 197 ? 11.749 -9.205 -29.202 1.00 67.75 197 PRO A CA 1
ATOM 1567 C C . PRO A 1 197 ? 11.987 -7.740 -29.585 1.00 67.75 197 PRO A C 1
ATOM 1569 O O . PRO A 1 197 ? 11.047 -6.947 -29.685 1.00 67.75 197 PRO A O 1
ATOM 1572 N N . ARG A 1 198 ? 13.257 -7.362 -29.747 1.00 63.69 198 ARG A N 1
ATOM 1573 C CA . ARG A 1 198 ? 13.605 -6.093 -30.387 1.00 63.69 198 ARG A CA 1
ATOM 1574 C C . ARG A 1 198 ? 13.504 -6.330 -31.888 1.00 63.69 198 ARG A C 1
ATOM 1576 O O . ARG A 1 198 ? 14.265 -7.137 -32.406 1.00 63.69 198 ARG A O 1
ATOM 1583 N N . TYR A 1 199 ? 12.554 -5.680 -32.547 1.00 60.66 199 TYR A N 1
ATOM 1584 C CA . TYR A 1 199 ? 12.610 -5.547 -33.997 1.00 60.66 199 TYR A CA 1
ATOM 1585 C C . TYR A 1 199 ? 13.594 -4.410 -34.279 1.00 60.66 199 TYR A C 1
ATOM 1587 O O . TYR A 1 199 ? 13.376 -3.290 -33.814 1.00 60.66 199 TYR A O 1
ATOM 1595 N N . GLU A 1 200 ? 14.716 -4.725 -34.918 1.00 55.38 200 GLU A N 1
ATOM 1596 C CA . GLU A 1 200 ? 15.581 -3.717 -35.535 1.00 55.38 200 GLU A CA 1
ATOM 1597 C C . GLU A 1 200 ? 14.867 -3.268 -36.820 1.00 55.38 200 GLU A C 1
ATOM 1599 O O . GLU A 1 200 ? 14.466 -4.118 -37.617 1.00 55.38 200 GLU A O 1
ATOM 1604 N N . ILE A 1 201 ? 14.595 -1.963 -36.938 1.00 47.81 201 ILE A N 1
ATOM 1605 C CA . ILE A 1 201 ? 14.064 -1.311 -38.148 1.00 47.81 201 ILE A CA 1
ATOM 1606 C C . ILE A 1 201 ? 15.254 -0.708 -38.882 1.00 47.81 201 ILE A C 1
ATOM 1608 O O . ILE A 1 201 ? 16.077 -0.079 -38.175 1.00 47.81 201 ILE A O 1
#

Solvent-accessible surface area (backbone atoms only — not comparable to full-atom values): 12914 Å² total; per-residue (Å²): 143,86,86,83,87,83,85,87,82,90,84,88,80,90,78,89,80,83,85,73,80,79,76,76,78,90,80,84,80,86,86,68,82,75,81,55,67,67,57,52,51,55,56,55,59,72,49,54,72,71,54,49,64,56,42,44,74,75,38,73,64,51,36,51,51,74,67,36,68,66,52,51,52,52,37,49,54,59,46,67,73,54,57,58,48,76,48,73,51,77,57,97,44,30,38,41,35,36,39,36,79,54,79,90,62,92,59,92,78,69,68,85,80,70,74,43,79,40,36,67,47,89,45,95,35,79,63,47,82,50,35,78,53,98,75,32,40,33,33,36,42,46,43,81,54,93,96,38,77,40,50,28,47,31,43,31,31,41,86,79,49,50,72,46,78,48,82,62,63,89,66,90,85,53,55,69,50,61,43,56,48,73,42,82,87,83,70,42,81,46,75,53,74,45,78,40,84,78,80,85,128

Secondary structure (DSSP, 8-state):
---------------------------S-SS-PPPPHHHHHHHHHTS-HHHHHHHTTT-HHHHHHHT-HHHHHHHHHHHHHS-EEEEEEEETTEEEEEEEEPPSS--TT------EE---EE-SS-EEEEEEETTEEEEEEEEEETTEEEEEEEEEETTTTEEEEPPPB--SS-EEEEEEEEETTTTEEEEEEEEEP----

Radius of gyration: 26.51 Å; Cα contacts (8 Å, |Δi|>4): 249; chains: 1; bounding box: 56×67×83 Å